Protein AF-U1FQ24-F1 (afdb_monomer_lite)

Organism: NCBI:txid1125725

pLDDT: mean 70.09, std 21.54, range [26.8, 98.0]

Secondary structure (DSSP, 8-state):
-HHHHHHHHHHHHHHTTS--HHHHHHHHHS-SSSEEEEEHHHHHHHTTT-GGGHHHHSTTGGGSHHHHHHHHT-----TTTGGGGT-S-S-EEEETTEEEEEEEETTEEEEEEEEEEEEETTEEEEEEEEEEESS--SS--TT--SPPTT--EEEEEEEETTEEEEEESSTTSEEEEEEEEEHHHHHHHHHHHHHS---GGG------TTS--TTGGG------------------S--TT-EEEESS-EEEESSSSTTSPEEEEEPTT-EEEEEEEEEEEEETTEEEEEEEEEEPTT-BBTTSPBPPTT-EEEEEGGGEE--

Radius of gyration: 25.09 Å; chains: 1; bounding box: 56×57×82 Å

Structure (mmCIF, N/CA/C/O backbone):
data_AF-U1FQ24-F1
#
_entry.id   AF-U1FQ24-F1
#
loop_
_atom_site.group_PDB
_atom_site.id
_atom_site.type_symbol
_atom_site.label_atom_id
_atom_site.label_alt_id
_atom_site.label_comp_id
_atom_site.label_asym_id
_atom_site.label_entity_id
_atom_site.label_seq_id
_atom_site.pdbx_PDB_ins_code
_atom_site.Cartn_x
_atom_site.Cartn_y
_atom_site.Cartn_z
_atom_site.occupancy
_atom_site.B_iso_or_equiv
_atom_site.auth_seq_id
_atom_site.auth_comp_id
_atom_site.auth_asym_id
_atom_site.auth_atom_id
_atom_site.pdbx_PDB_model_num
ATOM 1 N N . MET A 1 1 ? -1.009 -12.597 -58.277 1.00 43.81 1 MET A N 1
ATOM 2 C CA . MET A 1 1 ? -0.306 -12.642 -56.969 1.00 43.81 1 MET A CA 1
ATOM 3 C C . MET A 1 1 ? -0.143 -11.300 -56.233 1.00 43.81 1 MET A C 1
ATOM 5 O O . MET A 1 1 ? 0.197 -11.342 -55.063 1.00 43.81 1 MET A O 1
ATOM 9 N N . LYS A 1 2 ? -0.427 -10.120 -56.817 1.00 41.44 2 LYS A N 1
ATOM 10 C CA . LYS A 1 2 ? -0.175 -8.817 -56.150 1.00 41.44 2 LYS A CA 1
ATOM 11 C C . LYS A 1 2 ? -1.291 -8.286 -55.223 1.00 41.44 2 LYS A C 1
ATOM 13 O O . LYS A 1 2 ? -1.015 -7.436 -54.390 1.00 41.44 2 LYS A O 1
ATOM 18 N N . LYS A 1 3 ? -2.529 -8.802 -55.301 1.00 39.22 3 LYS A N 1
ATOM 19 C CA . LYS A 1 3 ? -3.653 -8.330 -54.455 1.00 39.22 3 LYS A CA 1
ATOM 20 C C . LYS A 1 3 ? -3.712 -8.959 -53.051 1.00 39.22 3 LYS A C 1
ATOM 22 O O . LYS A 1 3 ? -4.219 -8.322 -52.140 1.00 39.22 3 LYS A O 1
ATOM 27 N N . LYS A 1 4 ? -3.158 -10.164 -52.847 1.00 35.56 4 LYS A N 1
ATOM 28 C CA . LYS A 1 4 ? -3.128 -10.825 -51.521 1.00 35.56 4 LYS A CA 1
ATOM 29 C C . LYS A 1 4 ? -2.030 -10.277 -50.595 1.00 35.56 4 LYS A C 1
ATOM 31 O O . LYS A 1 4 ? -2.232 -10.244 -49.390 1.00 35.56 4 LYS A O 1
ATOM 36 N N . LEU A 1 5 ? -0.918 -9.783 -51.148 1.00 35.91 5 LEU A N 1
ATOM 37 C CA . LEU A 1 5 ? 0.171 -9.189 -50.359 1.00 35.91 5 LEU A CA 1
ATOM 38 C C . LEU A 1 5 ? -0.227 -7.823 -49.765 1.00 35.91 5 LEU A C 1
ATOM 40 O O . LEU A 1 5 ? 0.140 -7.514 -48.638 1.00 35.91 5 LEU A O 1
ATOM 44 N N . LEU A 1 6 ? -1.044 -7.043 -50.486 1.00 33.94 6 LEU A N 1
ATOM 45 C CA . LEU A 1 6 ? -1.522 -5.734 -50.027 1.00 33.94 6 LEU A CA 1
ATOM 46 C C . LEU A 1 6 ? -2.474 -5.849 -48.822 1.00 33.94 6 LEU A C 1
ATOM 48 O O . LEU A 1 6 ? -2.393 -5.040 -47.906 1.00 33.94 6 LEU A O 1
ATOM 52 N N . TYR A 1 7 ? -3.319 -6.886 -48.781 1.00 32.09 7 TYR A N 1
ATOM 53 C CA . TYR A 1 7 ? -4.208 -7.142 -47.641 1.00 32.09 7 TYR A CA 1
ATOM 54 C C . TYR A 1 7 ? -3.455 -7.607 -46.390 1.00 32.09 7 TYR A C 1
ATOM 56 O O . TYR A 1 7 ? -3.825 -7.211 -45.293 1.00 32.09 7 TYR A O 1
ATOM 64 N N . ILE A 1 8 ? -2.376 -8.384 -46.533 1.00 38.97 8 ILE A N 1
ATOM 65 C CA . ILE A 1 8 ? -1.548 -8.802 -45.389 1.00 38.97 8 ILE A CA 1
ATOM 66 C C . ILE A 1 8 ? -0.769 -7.607 -44.826 1.00 38.97 8 ILE A C 1
ATOM 68 O O . ILE A 1 8 ? -0.708 -7.447 -43.615 1.00 38.97 8 ILE A O 1
ATOM 72 N N . VAL A 1 9 ? -0.256 -6.712 -45.677 1.00 38.38 9 VAL A N 1
ATOM 73 C CA . VAL A 1 9 ? 0.435 -5.492 -45.225 1.00 38.38 9 VAL A CA 1
ATOM 74 C C . VAL A 1 9 ? -0.533 -4.508 -44.555 1.00 38.38 9 VAL A C 1
ATOM 76 O O . VAL A 1 9 ? -0.194 -3.960 -43.514 1.00 38.38 9 VAL A O 1
ATOM 79 N N . LEU A 1 10 ? -1.755 -4.330 -45.071 1.00 33.16 10 LEU A N 1
ATOM 80 C CA . LEU A 1 10 ? -2.776 -3.495 -44.420 1.00 33.16 10 LEU A CA 1
ATOM 81 C C . LEU A 1 10 ? -3.271 -4.093 -43.100 1.00 33.16 10 LEU A C 1
ATOM 83 O O . LEU A 1 10 ? -3.416 -3.349 -42.136 1.00 33.16 10 LEU A O 1
ATOM 87 N N . ILE A 1 11 ? -3.446 -5.417 -43.024 1.00 32.78 11 ILE A N 1
ATOM 88 C CA . ILE A 1 11 ? -3.778 -6.101 -41.770 1.00 32.78 11 ILE A CA 1
ATOM 89 C C . ILE A 1 11 ? -2.618 -5.967 -40.778 1.00 32.78 11 ILE A C 1
ATOM 91 O O . ILE A 1 11 ? -2.868 -5.620 -39.634 1.00 32.78 11 ILE A O 1
ATOM 95 N N . CYS A 1 12 ? -1.355 -6.103 -41.194 1.00 31.27 12 CYS A N 1
ATOM 96 C CA . CYS A 1 12 ? -0.196 -5.878 -40.324 1.00 31.27 12 CYS A CA 1
ATOM 97 C C . CYS A 1 12 ? -0.026 -4.410 -39.898 1.00 31.27 12 CYS A C 1
ATOM 99 O O . CYS A 1 12 ? 0.401 -4.167 -38.778 1.00 31.27 12 CYS A O 1
ATOM 101 N N . ILE A 1 13 ? -0.393 -3.424 -40.722 1.00 33.91 13 ILE A N 1
ATOM 102 C CA . ILE A 1 13 ? -0.363 -2.001 -40.336 1.00 33.91 13 ILE A CA 1
ATOM 103 C C . ILE A 1 13 ? -1.526 -1.669 -39.384 1.00 33.91 13 ILE A C 1
ATOM 105 O O . ILE A 1 13 ? -1.314 -0.952 -38.411 1.00 33.91 13 ILE A O 1
ATOM 109 N N . SER A 1 14 ? -2.715 -2.257 -39.576 1.00 31.09 14 SER A N 1
ATOM 110 C CA . SER A 1 14 ? -3.833 -2.137 -38.623 1.00 31.09 14 SER A CA 1
ATOM 111 C C . SER A 1 14 ? -3.657 -2.988 -37.355 1.00 31.09 14 SER A C 1
ATOM 113 O O . SER A 1 14 ? -4.224 -2.680 -36.308 1.00 31.09 14 SER A O 1
ATOM 115 N N . LEU A 1 15 ? -2.839 -4.043 -37.417 1.00 30.12 15 LEU A N 1
ATOM 116 C CA . LEU A 1 15 ? -2.407 -4.814 -36.252 1.00 30.12 15 LEU A CA 1
ATOM 117 C C . LEU A 1 15 ? -1.227 -4.124 -35.540 1.00 30.12 15 LEU A C 1
ATOM 119 O O . LEU A 1 15 ? -1.105 -4.245 -34.336 1.00 30.12 15 LEU A O 1
ATOM 123 N N . ASN A 1 16 ? -0.405 -3.321 -36.224 1.00 34.09 16 ASN A N 1
ATOM 124 C CA . ASN A 1 16 ? 0.599 -2.455 -35.584 1.00 34.09 16 ASN A CA 1
ATOM 125 C C . ASN A 1 16 ? -0.018 -1.202 -34.939 1.00 34.09 16 ASN A C 1
ATOM 127 O O . ASN A 1 16 ? 0.645 -0.520 -34.162 1.00 34.09 16 ASN A O 1
ATOM 131 N N . THR A 1 17 ? -1.299 -0.918 -35.199 1.00 36.91 17 THR A N 1
ATOM 132 C CA . THR A 1 17 ? -2.110 -0.041 -34.341 1.00 36.91 17 THR A CA 1
ATOM 133 C C . THR A 1 17 ? -2.670 -0.758 -33.102 1.00 36.91 17 THR A C 1
ATOM 135 O O . THR A 1 17 ? -3.450 -0.159 -32.355 1.00 36.91 17 THR A O 1
ATOM 138 N N . PHE A 1 18 ? -2.252 -2.005 -32.825 1.00 38.00 18 PHE A N 1
ATOM 139 C CA . PHE A 1 18 ? -2.419 -2.622 -31.508 1.00 38.00 18 PHE A CA 1
ATOM 140 C C . PHE A 1 18 ? -1.554 -1.853 -30.515 1.00 38.00 18 PHE A C 1
ATOM 142 O O . PHE A 1 18 ? -0.332 -1.939 -30.534 1.00 38.00 18 PHE A O 1
ATOM 149 N N . ALA A 1 19 ? -2.242 -1.071 -29.683 1.00 52.41 19 ALA A N 1
ATOM 150 C CA . ALA A 1 19 ? -1.791 -0.540 -28.405 1.00 52.41 19 ALA A CA 1
ATOM 151 C C . ALA A 1 19 ? -0.318 -0.101 -28.379 1.00 52.41 19 ALA A C 1
ATOM 153 O O . ALA A 1 19 ? 0.543 -0.800 -27.847 1.00 52.41 19 ALA A O 1
ATOM 154 N N . SER A 1 20 ? -0.029 1.104 -28.888 1.00 69.00 20 SER A N 1
ATOM 155 C CA . SER A 1 20 ? 1.229 1.763 -28.523 1.00 69.00 20 SER A CA 1
ATOM 156 C C . SER A 1 20 ? 1.386 1.710 -26.992 1.00 69.00 20 SER A C 1
ATOM 158 O O . SER A 1 20 ? 0.377 1.838 -26.290 1.00 69.00 20 SER A O 1
ATOM 160 N N . PRO A 1 21 ? 2.603 1.546 -26.439 1.00 68.19 21 PRO A N 1
ATOM 161 C CA . PRO A 1 21 ? 2.807 1.569 -24.989 1.00 68.19 21 PRO A CA 1
ATOM 162 C C . PRO A 1 21 ? 2.152 2.791 -24.333 1.00 68.19 21 PRO A C 1
ATOM 164 O O . PRO A 1 21 ? 1.587 2.679 -23.253 1.00 68.19 21 PRO A O 1
ATOM 167 N N . LYS A 1 22 ? 2.117 3.923 -25.056 1.00 68.31 22 LYS A N 1
ATOM 168 C CA . LYS A 1 22 ? 1.370 5.133 -24.690 1.00 68.31 22 LYS A CA 1
ATOM 169 C C . LYS A 1 22 ? -0.141 4.887 -24.535 1.00 68.31 22 LYS A C 1
ATOM 171 O O . LYS A 1 22 ? -0.699 5.276 -23.519 1.00 68.31 22 LYS A O 1
ATOM 176 N N . LYS A 1 23 ? -0.803 4.242 -25.505 1.00 69.81 23 LYS A N 1
ATOM 177 C CA . LYS A 1 23 ? -2.240 3.917 -25.439 1.00 69.81 23 LYS A CA 1
ATOM 178 C C . LYS A 1 23 ? -2.549 2.877 -24.355 1.00 69.81 23 LYS A C 1
ATOM 180 O O . LYS A 1 23 ? -3.476 3.076 -23.592 1.00 69.81 23 LYS A O 1
ATOM 185 N N . SER A 1 24 ? -1.748 1.815 -24.248 1.00 73.94 24 SER A N 1
ATOM 186 C CA . SER A 1 24 ? -1.913 0.787 -23.203 1.00 73.94 24 SER A CA 1
ATOM 187 C C . SER A 1 24 ? -1.774 1.371 -21.794 1.00 73.94 24 SER A C 1
ATOM 189 O O . SER A 1 24 ? -2.565 1.064 -20.907 1.00 73.94 24 SER A O 1
ATOM 191 N N . LEU A 1 25 ? -0.788 2.251 -21.597 1.00 73.12 25 LEU A N 1
ATOM 192 C CA . LEU A 1 25 ? -0.606 2.965 -20.341 1.00 73.12 25 LEU A CA 1
ATOM 193 C C . LEU A 1 25 ? -1.797 3.887 -20.041 1.00 73.12 25 LEU A C 1
ATOM 195 O O . LEU A 1 25 ? -2.293 3.895 -18.919 1.00 73.12 25 LEU A O 1
ATOM 199 N N . TYR A 1 26 ? -2.261 4.630 -21.049 1.00 70.38 26 TYR A N 1
ATOM 200 C CA . TYR A 1 26 ? -3.426 5.507 -20.941 1.00 70.38 26 TYR A CA 1
ATOM 201 C C . TYR A 1 26 ? -4.677 4.730 -20.533 1.00 70.38 26 TYR A C 1
ATOM 203 O O . TYR A 1 26 ? -5.321 5.105 -19.565 1.00 70.38 26 TYR A O 1
ATOM 211 N N . ASP A 1 27 ? -4.979 3.625 -21.216 1.00 73.81 27 ASP A N 1
ATOM 212 C CA . ASP A 1 27 ? -6.163 2.808 -20.939 1.00 73.81 27 ASP A CA 1
ATOM 213 C C . ASP A 1 27 ? -6.127 2.230 -19.509 1.00 73.81 27 ASP A C 1
ATOM 215 O O . ASP A 1 27 ? -7.159 2.156 -18.854 1.00 73.81 27 ASP A O 1
ATOM 219 N N . ARG A 1 28 ? -4.939 1.878 -18.990 1.00 75.12 28 ARG A N 1
ATOM 220 C CA . ARG A 1 28 ? -4.766 1.360 -17.617 1.00 75.12 28 ARG A CA 1
ATOM 221 C C . ARG A 1 28 ? -4.899 2.424 -16.530 1.00 75.12 28 ARG A C 1
ATOM 223 O O . ARG A 1 28 ? -5.314 2.110 -15.418 1.00 75.12 28 ARG A O 1
ATOM 230 N N . ILE A 1 29 ? -4.492 3.656 -16.821 1.00 70.44 29 ILE A N 1
ATOM 231 C CA . ILE A 1 29 ? -4.549 4.765 -15.864 1.00 70.44 29 ILE A CA 1
ATOM 232 C C . ILE A 1 29 ? -5.917 5.443 -15.887 1.00 70.44 29 ILE A C 1
ATOM 234 O O . ILE A 1 29 ? -6.478 5.697 -14.828 1.00 70.44 29 ILE A O 1
ATOM 238 N N . LEU A 1 30 ? -6.425 5.751 -17.082 1.00 61.88 30 LEU A N 1
ATOM 239 C CA . LEU A 1 30 ? -7.649 6.517 -17.331 1.00 61.88 30 LEU A CA 1
ATOM 240 C C . LEU A 1 30 ? -8.802 5.636 -17.790 1.00 61.88 30 LEU A C 1
ATOM 242 O O . LEU A 1 30 ? -9.587 6.015 -18.665 1.00 61.88 30 LEU A O 1
ATOM 246 N N . GLU A 1 31 ? -8.890 4.437 -17.232 1.00 59.91 31 GLU A N 1
ATOM 247 C CA . GLU A 1 31 ? -10.018 3.562 -17.503 1.00 59.91 31 GLU A CA 1
ATOM 248 C C . GLU A 1 31 ? -11.328 4.348 -17.291 1.00 59.91 31 GLU A C 1
ATOM 250 O O . GLU A 1 31 ? -11.489 5.062 -16.300 1.00 59.91 31 GLU A O 1
ATOM 255 N N . LYS A 1 32 ? -12.217 4.319 -18.295 1.00 50.62 32 LYS A N 1
ATOM 256 C CA . LYS A 1 32 ? -13.393 5.196 -18.363 1.00 50.62 32 LYS A CA 1
ATOM 257 C C . LYS A 1 32 ? -14.277 5.044 -17.115 1.00 50.62 32 LYS A C 1
ATOM 259 O O . LYS A 1 32 ? -14.971 4.041 -16.993 1.00 50.62 32 LYS A O 1
ATOM 264 N N . ASN A 1 33 ? -14.333 6.134 -16.350 1.00 52.31 33 ASN A N 1
ATOM 265 C CA . ASN A 1 33 ? -15.280 6.505 -15.295 1.00 52.31 33 ASN A CA 1
ATOM 266 C C . ASN A 1 33 ? -15.195 5.722 -13.966 1.00 52.31 33 ASN A C 1
ATOM 268 O O . ASN A 1 33 ? -15.144 4.498 -13.934 1.00 52.31 33 ASN A O 1
ATOM 272 N N . ASP A 1 34 ? -15.236 6.497 -12.876 1.00 66.00 34 ASP A N 1
ATOM 273 C CA . ASP A 1 34 ? -15.441 6.110 -11.469 1.00 66.00 34 ASP A CA 1
ATOM 274 C C . ASP A 1 34 ? -14.305 5.385 -10.737 1.00 66.00 34 ASP A C 1
ATOM 276 O O . ASP A 1 34 ? -14.547 4.760 -9.702 1.00 66.00 34 ASP A O 1
ATOM 280 N N . SER A 1 35 ? -13.062 5.479 -11.224 1.00 73.31 35 SER A N 1
ATOM 281 C CA . SER A 1 35 ? -11.906 4.986 -10.468 1.00 73.31 35 SER A CA 1
ATOM 282 C C . SER A 1 35 ? -10.759 5.985 -10.378 1.00 73.31 35 SER A C 1
ATOM 284 O O . SER A 1 35 ? -10.481 6.737 -11.312 1.00 73.31 35 SER A O 1
ATOM 286 N N . PHE A 1 36 ? -10.085 5.973 -9.231 1.00 75.69 36 PHE A N 1
ATOM 287 C CA . PHE A 1 36 ? -8.988 6.866 -8.886 1.00 75.69 36 PHE A CA 1
ATOM 288 C C . PHE A 1 36 ? -7.778 6.073 -8.425 1.00 75.69 36 PHE A C 1
ATOM 290 O O . PHE A 1 36 ? -7.912 5.005 -7.834 1.00 75.69 36 PHE A O 1
ATOM 297 N N . TRP A 1 37 ? -6.594 6.634 -8.632 1.00 77.19 37 TRP A N 1
ATOM 298 C CA . TRP A 1 37 ? -5.357 6.102 -8.078 1.00 77.19 37 TRP A CA 1
ATOM 299 C C . TRP A 1 37 ? -4.930 6.946 -6.885 1.00 77.19 37 TRP A C 1
ATOM 301 O O . TRP A 1 37 ? -4.466 8.072 -7.072 1.00 77.19 37 TRP A O 1
ATOM 311 N N . ILE A 1 38 ? -5.075 6.402 -5.678 1.00 76.00 38 ILE A N 1
ATOM 312 C CA . ILE A 1 38 ? -4.686 7.067 -4.428 1.00 76.00 38 ILE A CA 1
ATOM 313 C C . ILE A 1 38 ? -3.475 6.368 -3.798 1.00 76.00 38 ILE A C 1
ATOM 315 O O . ILE A 1 38 ? -3.236 5.195 -4.081 1.00 76.00 38 ILE A O 1
ATOM 319 N N . PRO A 1 39 ? -2.693 7.029 -2.931 1.00 78.88 39 PRO A N 1
ATOM 320 C CA . PRO A 1 39 ? -1.560 6.401 -2.267 1.00 78.88 39 PRO A CA 1
ATOM 321 C C . PRO A 1 39 ? -2.050 5.254 -1.383 1.00 78.88 39 PRO A C 1
ATOM 323 O O . PRO A 1 39 ? -3.027 5.406 -0.648 1.00 78.88 39 PRO A O 1
ATOM 326 N N . GLU A 1 40 ? -1.345 4.124 -1.377 1.00 84.69 40 GLU A N 1
ATOM 327 C CA . GLU A 1 40 ? -1.715 2.935 -0.590 1.00 84.69 40 GLU A CA 1
ATOM 328 C C . GLU A 1 40 ? -1.883 3.269 0.910 1.00 84.69 40 GLU A C 1
ATOM 330 O O . GLU A 1 40 ? -2.731 2.723 1.618 1.00 84.69 40 GLU A O 1
ATOM 335 N N . LYS A 1 41 ? -1.113 4.241 1.413 1.00 79.75 41 LYS A N 1
ATOM 336 C CA . LYS A 1 41 ? -1.239 4.758 2.784 1.00 79.75 41 LYS A CA 1
ATOM 337 C C . LYS A 1 41 ? -2.619 5.329 3.121 1.00 79.75 41 LYS A C 1
ATOM 339 O O . LYS A 1 41 ? -3.028 5.193 4.269 1.00 79.75 41 LYS A O 1
ATOM 344 N N . CYS A 1 42 ? -3.361 5.886 2.164 1.00 81.50 42 CYS A N 1
ATOM 345 C CA . CYS A 1 42 ? -4.735 6.340 2.395 1.00 81.50 42 CYS A CA 1
ATOM 346 C C . CYS A 1 42 ? -5.656 5.165 2.750 1.00 81.50 42 CYS A C 1
ATOM 348 O O . CYS A 1 42 ? -6.445 5.266 3.686 1.00 81.50 42 CYS A O 1
ATOM 350 N N . LEU A 1 43 ? -5.486 4.014 2.095 1.00 87.69 43 LEU A N 1
ATOM 351 C CA . LEU A 1 43 ? -6.216 2.791 2.437 1.00 87.69 43 LEU A CA 1
ATOM 352 C C . LEU A 1 43 ? -5.765 2.202 3.775 1.00 87.69 43 LEU A C 1
ATOM 354 O O . LEU A 1 43 ? -6.590 1.722 4.548 1.00 87.69 43 LEU A O 1
ATOM 358 N N . LYS A 1 44 ? -4.468 2.290 4.099 1.00 87.00 44 LYS A N 1
ATOM 359 C CA . LYS A 1 44 ? -3.954 1.909 5.427 1.00 87.00 44 LYS A CA 1
ATOM 360 C C . LYS A 1 44 ? -4.573 2.756 6.539 1.00 87.00 44 LYS A C 1
ATOM 362 O O . LYS A 1 44 ? -4.910 2.197 7.576 1.00 87.00 44 LYS A O 1
ATOM 367 N N . ILE A 1 45 ? -4.740 4.061 6.317 1.00 84.19 45 ILE A N 1
ATOM 368 C CA . ILE A 1 45 ? -5.429 4.987 7.231 1.00 84.19 45 ILE A CA 1
ATOM 369 C C . ILE A 1 45 ? -6.909 4.633 7.337 1.00 84.19 45 ILE A C 1
ATOM 371 O O . ILE A 1 45 ? -7.396 4.452 8.452 1.00 84.19 45 ILE A O 1
ATOM 375 N N . LEU A 1 46 ? -7.598 4.468 6.202 1.00 87.44 46 LEU A N 1
ATOM 376 C CA . LEU A 1 46 ? -9.012 4.089 6.156 1.00 87.44 46 LEU A CA 1
ATOM 377 C C . LEU A 1 46 ? -9.277 2.826 6.975 1.00 87.44 46 LEU A C 1
ATOM 379 O O . LEU A 1 46 ? -10.155 2.807 7.830 1.00 87.44 46 LEU A O 1
ATOM 383 N N . HIS A 1 47 ? -8.436 1.809 6.797 1.00 91.38 47 HIS A N 1
ATOM 384 C CA . HIS A 1 47 ? -8.528 0.543 7.518 1.00 91.38 47 HIS A CA 1
ATOM 385 C C . HIS A 1 47 ? -8.326 0.670 9.041 1.00 91.38 47 HIS A C 1
ATOM 387 O O . HIS A 1 47 ? -8.648 -0.255 9.781 1.00 91.38 47 HIS A O 1
ATOM 393 N N . THR A 1 48 ? -7.770 1.777 9.545 1.00 89.38 48 THR A N 1
ATOM 394 C CA . THR A 1 48 ? -7.677 2.000 10.999 1.00 89.38 48 THR A CA 1
ATOM 395 C C . THR A 1 48 ? -8.959 2.543 11.620 1.00 89.38 48 THR A C 1
ATOM 397 O O . THR A 1 48 ? -9.047 2.561 12.847 1.00 89.38 48 THR A O 1
ATOM 400 N N . GLU A 1 49 ? -9.897 3.041 10.804 1.00 89.06 49 GLU A N 1
ATOM 401 C CA . GLU A 1 49 ? -11.109 3.745 11.250 1.00 89.06 49 GLU A CA 1
ATOM 402 C C . GLU A 1 49 ? -10.805 4.904 12.222 1.00 89.06 49 GLU A C 1
ATOM 404 O O . GLU A 1 49 ? -11.626 5.283 13.056 1.00 89.06 49 GLU A O 1
ATOM 409 N N . ASN A 1 50 ? -9.592 5.466 12.145 1.00 85.81 50 ASN A N 1
ATOM 410 C CA . ASN A 1 50 ? -9.130 6.525 13.028 1.00 85.81 50 ASN A CA 1
ATOM 411 C C . ASN A 1 50 ? -8.334 7.574 12.249 1.00 85.81 50 ASN A C 1
ATOM 413 O O . ASN A 1 50 ? -7.222 7.301 11.783 1.00 85.81 50 ASN A O 1
ATOM 417 N N . LYS A 1 51 ? -8.865 8.798 12.171 1.00 80.69 51 LYS A N 1
ATOM 418 C CA . LYS A 1 51 ? -8.221 9.918 11.479 1.00 80.69 51 LYS A CA 1
ATOM 419 C C . LYS A 1 51 ? -6.831 10.225 12.031 1.00 80.69 51 LYS A C 1
ATOM 421 O O . LYS A 1 51 ? -5.946 10.556 11.258 1.00 80.69 51 LYS A O 1
ATOM 426 N N . GLU A 1 52 ? -6.590 10.039 13.333 1.00 82.38 52 GLU A N 1
ATOM 427 C CA . GLU A 1 52 ? -5.291 10.343 13.956 1.00 82.38 52 GLU A CA 1
ATOM 428 C C . GLU A 1 52 ? -4.165 9.448 13.424 1.00 82.38 52 GLU A C 1
ATOM 430 O O . GLU A 1 52 ? -2.987 9.805 13.505 1.00 82.38 52 GLU A O 1
ATOM 435 N N . SER A 1 53 ? -4.504 8.299 12.825 1.00 81.50 53 SER A N 1
ATOM 436 C CA . SER A 1 53 ? -3.522 7.441 12.161 1.00 81.50 53 SER A CA 1
ATOM 437 C C . SER A 1 53 ? -2.810 8.148 11.008 1.00 81.50 53 SER A C 1
ATOM 439 O O . SER A 1 53 ? -1.680 7.780 10.690 1.00 81.50 53 SER A O 1
ATOM 441 N N . ILE A 1 54 ? -3.402 9.201 10.433 1.00 74.69 54 ILE A N 1
ATOM 442 C CA . ILE A 1 54 ? -2.806 9.993 9.356 1.00 74.69 54 ILE A CA 1
ATOM 443 C C . ILE A 1 54 ? -1.413 10.518 9.728 1.00 74.69 54 ILE A C 1
ATOM 445 O O . ILE A 1 54 ? -0.496 10.461 8.911 1.00 74.69 54 ILE A O 1
ATOM 449 N N . LYS A 1 55 ? -1.204 10.886 10.999 1.00 76.44 55 LYS A N 1
ATOM 450 C CA . LYS A 1 55 ? 0.068 11.400 11.536 1.00 76.44 55 LYS A CA 1
ATOM 451 C C . LYS A 1 55 ? 1.196 10.368 11.499 1.00 76.44 55 LYS A C 1
ATOM 453 O O . LYS A 1 55 ? 2.370 10.724 11.497 1.00 76.44 55 LYS A O 1
ATOM 458 N N . LYS A 1 56 ? 0.853 9.075 11.459 1.00 78.44 56 LYS A N 1
ATOM 459 C CA . LYS A 1 56 ? 1.819 7.976 11.317 1.00 78.44 56 LYS A CA 1
ATOM 460 C C . LYS A 1 56 ? 2.346 7.857 9.887 1.00 78.44 56 LYS A C 1
ATOM 462 O O . LYS A 1 56 ? 3.477 7.420 9.696 1.00 78.44 56 LYS A O 1
ATOM 467 N N . TYR A 1 57 ? 1.513 8.178 8.900 1.00 68.75 57 TYR A N 1
ATOM 468 C CA . TYR A 1 57 ? 1.813 7.962 7.482 1.00 68.75 57 TYR A CA 1
ATOM 469 C C . TYR A 1 57 ? 2.265 9.233 6.766 1.00 68.75 57 TYR A C 1
ATOM 471 O O . TYR A 1 57 ? 2.986 9.143 5.776 1.00 68.75 57 TYR A O 1
ATOM 479 N N . PHE A 1 58 ? 1.876 10.393 7.289 1.00 65.75 58 PHE A N 1
ATOM 480 C CA . PHE A 1 58 ? 2.227 11.705 6.775 1.00 65.75 58 PHE A CA 1
ATOM 481 C C . PHE A 1 58 ? 2.910 12.495 7.891 1.00 65.75 58 PHE A C 1
ATOM 483 O O . PHE A 1 58 ? 2.260 13.042 8.786 1.00 65.75 58 PHE A O 1
ATOM 490 N N . ALA A 1 59 ? 4.244 12.510 7.871 1.00 59.19 59 ALA A N 1
ATOM 491 C CA . ALA A 1 59 ? 5.013 13.332 8.797 1.00 59.19 59 ALA A CA 1
ATOM 492 C C . ALA A 1 59 ? 4.679 14.815 8.567 1.00 59.19 59 ALA A C 1
ATOM 494 O O . ALA A 1 59 ? 4.365 15.213 7.452 1.00 59.19 59 ALA A O 1
ATOM 495 N N . ASN A 1 60 ? 4.741 15.643 9.611 1.00 56.22 60 ASN A N 1
ATOM 496 C CA . ASN A 1 60 ? 4.481 17.087 9.519 1.00 56.22 60 ASN A CA 1
ATOM 497 C C . ASN A 1 60 ? 3.128 17.463 8.886 1.00 56.22 60 ASN A C 1
ATOM 499 O O . ASN A 1 60 ? 2.988 18.581 8.399 1.00 56.22 60 ASN A O 1
ATOM 503 N N . ILE A 1 61 ? 2.132 16.569 8.899 1.00 60.97 61 ILE A N 1
ATOM 504 C CA . ILE A 1 61 ? 0.814 16.873 8.332 1.00 60.97 61 ILE A CA 1
ATOM 505 C C . ILE A 1 61 ? 0.164 18.090 9.003 1.00 60.97 61 ILE A C 1
ATOM 507 O O . ILE A 1 61 ? -0.482 18.887 8.339 1.00 60.97 61 ILE A O 1
ATOM 511 N N . GLU A 1 62 ? 0.428 18.287 10.295 1.00 58.34 62 GLU A N 1
ATOM 512 C CA . GLU A 1 62 ? -0.017 19.451 11.069 1.00 58.34 62 GLU A CA 1
ATOM 513 C C . GLU A 1 62 ? 0.641 20.764 10.604 1.00 58.34 62 GLU A C 1
ATOM 515 O O . GLU A 1 62 ? 0.113 21.835 10.850 1.00 58.34 62 GLU A O 1
ATOM 520 N N . ALA A 1 63 ? 1.780 20.717 9.906 1.00 53.00 63 ALA A N 1
ATOM 521 C CA . ALA A 1 63 ? 2.406 21.908 9.327 1.00 53.00 63 ALA A CA 1
ATOM 522 C C . ALA A 1 63 ? 1.828 22.269 7.947 1.00 53.00 63 ALA A C 1
ATOM 524 O O . ALA A 1 63 ? 2.190 23.299 7.374 1.00 53.00 63 ALA A O 1
ATOM 525 N N . LEU A 1 64 ? 0.960 21.419 7.390 1.00 51.91 64 LEU A N 1
ATOM 526 C CA . LEU A 1 64 ? 0.304 21.671 6.117 1.00 51.91 64 LEU A CA 1
ATOM 527 C C . LEU A 1 64 ? -0.936 22.528 6.375 1.00 51.91 64 LEU A C 1
ATOM 529 O O . LEU A 1 64 ? -1.881 22.079 7.019 1.00 51.91 64 LEU A O 1
ATOM 533 N N . THR A 1 65 ? -0.960 23.746 5.831 1.00 49.12 65 THR A N 1
ATOM 534 C CA . THR A 1 65 ? -2.089 24.694 5.929 1.00 49.12 65 THR A CA 1
ATOM 535 C C . THR A 1 65 ? -3.428 24.041 5.572 1.00 49.12 65 THR A C 1
ATOM 537 O O . THR A 1 65 ? -4.428 24.265 6.245 1.00 49.12 65 THR A O 1
ATOM 540 N N . PHE A 1 66 ? -3.417 23.128 4.598 1.00 50.09 66 PHE A N 1
ATOM 541 C CA . PHE A 1 66 ? -4.581 22.349 4.177 1.00 50.09 66 PHE A CA 1
ATOM 542 C C . PHE A 1 66 ? -5.146 21.407 5.261 1.00 50.09 66 PHE A C 1
ATOM 544 O O . PHE A 1 66 ? -6.347 21.169 5.289 1.00 50.09 66 PHE A O 1
ATOM 551 N N . TYR A 1 67 ? -4.323 20.870 6.172 1.00 46.53 67 TYR A N 1
ATOM 552 C CA . TYR A 1 67 ? -4.809 20.020 7.270 1.00 46.53 67 TYR A CA 1
ATOM 553 C C . TYR A 1 67 ? -5.637 20.829 8.279 1.00 46.53 67 TYR A C 1
ATOM 555 O O . TYR A 1 67 ? -6.681 20.367 8.733 1.00 46.53 67 TYR A O 1
ATOM 563 N N . HIS A 1 68 ? -5.222 22.066 8.560 1.00 49.38 68 HIS A N 1
ATOM 564 C CA . HIS A 1 68 ? -6.002 22.996 9.378 1.00 49.38 68 HIS A CA 1
ATOM 565 C C . HIS A 1 68 ? -7.277 23.468 8.659 1.00 49.38 68 HIS A C 1
ATOM 567 O O . HIS A 1 68 ? -8.342 23.506 9.267 1.00 49.38 68 HIS A O 1
ATOM 573 N N . GLU A 1 69 ? -7.213 23.722 7.350 1.00 50.31 69 GLU A N 1
ATOM 574 C CA . GLU A 1 69 ? -8.390 24.066 6.533 1.00 50.31 69 GLU A CA 1
ATOM 575 C C . GLU A 1 69 ? -9.410 22.908 6.429 1.00 50.31 69 GLU A C 1
ATOM 577 O O . GLU A 1 69 ? -10.621 23.147 6.411 1.00 50.31 69 GLU A O 1
ATOM 582 N N . LEU A 1 70 ? -8.943 21.649 6.409 1.00 50.56 70 LEU A N 1
ATOM 583 C CA . LEU A 1 70 ? -9.783 20.445 6.494 1.00 50.56 70 LEU A CA 1
ATOM 584 C C . LEU A 1 70 ? -10.507 20.335 7.845 1.00 50.56 70 LEU A C 1
ATOM 586 O O . LEU A 1 70 ? -11.669 19.927 7.883 1.00 50.56 70 LEU A O 1
ATOM 590 N N . GLU A 1 71 ? -9.837 20.682 8.949 1.00 49.22 71 GLU A N 1
ATOM 591 C CA . GLU A 1 71 ? -10.423 20.647 10.296 1.00 49.22 71 GLU A CA 1
ATOM 592 C C . GLU A 1 71 ? -11.433 21.780 10.533 1.00 49.22 71 GLU A C 1
ATOM 594 O O . GLU A 1 71 ? -12.445 21.573 11.205 1.00 49.22 71 GLU A O 1
ATOM 599 N N . GLU A 1 72 ? -11.201 22.962 9.958 1.00 48.53 72 GLU A N 1
ATOM 600 C CA . GLU A 1 72 ? -12.029 24.150 10.192 1.00 48.53 72 GLU A CA 1
ATOM 601 C C . GLU A 1 72 ? -13.306 24.211 9.332 1.00 48.53 72 GLU A C 1
ATOM 603 O O . GLU A 1 72 ? -14.155 25.073 9.566 1.00 48.53 72 GLU A O 1
ATOM 608 N N . LYS A 1 73 ? -13.494 23.298 8.361 1.00 50.09 73 LYS A N 1
ATOM 609 C CA . LYS A 1 73 ? -14.619 23.308 7.390 1.00 50.09 73 LYS A CA 1
ATOM 610 C C . LYS A 1 73 ? -14.796 24.654 6.666 1.00 50.09 73 LYS A C 1
ATOM 612 O O . LYS A 1 73 ? -15.881 24.963 6.174 1.00 50.09 73 LYS A O 1
ATOM 617 N N . THR A 1 74 ? -13.755 25.480 6.628 1.00 38.34 74 THR A N 1
ATOM 618 C CA . THR A 1 74 ? -13.817 26.869 6.154 1.00 38.34 74 THR A CA 1
ATOM 619 C C . THR A 1 74 ? -13.786 26.974 4.636 1.00 38.34 74 THR A C 1
ATOM 621 O O . THR A 1 74 ? -14.132 28.021 4.091 1.00 38.34 74 THR A O 1
ATOM 624 N N . ILE A 1 75 ? -13.448 25.887 3.943 1.00 40.81 75 ILE A N 1
ATOM 625 C CA . ILE A 1 75 ? -13.433 25.832 2.488 1.00 40.81 75 ILE A CA 1
ATOM 626 C C . ILE A 1 75 ? -14.516 24.861 2.019 1.00 40.81 75 ILE A C 1
ATOM 628 O O . ILE A 1 75 ? -14.476 23.664 2.312 1.00 40.81 75 ILE A O 1
ATOM 632 N N . GLN A 1 76 ? -15.488 25.387 1.267 1.00 38.25 76 GLN A N 1
ATOM 633 C CA . GLN A 1 76 ? -16.347 24.571 0.412 1.00 38.25 76 GLN A CA 1
ATOM 634 C C . GLN A 1 76 ? -15.514 24.114 -0.780 1.00 38.25 76 GLN A C 1
ATOM 636 O O . GLN A 1 76 ? -15.576 24.695 -1.860 1.00 38.25 76 GLN A O 1
ATOM 641 N N . TRP A 1 77 ? -14.655 23.128 -0.547 1.00 39.19 77 TRP A N 1
ATOM 642 C CA . TRP A 1 77 ? -14.020 22.417 -1.639 1.00 39.19 77 TRP A CA 1
ATOM 643 C C . TRP A 1 77 ? -15.136 21.697 -2.387 1.00 39.19 77 TRP A C 1
ATOM 645 O O . TRP A 1 77 ? -15.908 20.957 -1.773 1.00 39.19 77 TRP A O 1
ATOM 655 N N . ASP A 1 78 ? -15.230 21.916 -3.696 1.00 38.12 78 ASP A N 1
ATOM 656 C CA . ASP A 1 78 ? -15.943 20.961 -4.535 1.00 38.12 78 ASP A CA 1
ATOM 657 C C . ASP A 1 78 ? -15.291 19.586 -4.299 1.00 38.12 78 ASP A C 1
ATOM 659 O O . ASP A 1 78 ? -14.087 19.516 -4.006 1.00 38.12 78 ASP A O 1
ATOM 663 N N . GLU A 1 79 ? -16.045 18.491 -4.409 1.00 40.16 79 GLU A N 1
ATOM 664 C CA . GLU A 1 79 ? -15.592 17.103 -4.168 1.00 40.16 79 GLU A CA 1
ATOM 665 C C . GLU A 1 79 ? -14.432 16.665 -5.093 1.00 40.16 79 GLU A C 1
ATOM 667 O O . GLU A 1 79 ? -14.120 15.491 -5.210 1.00 40.16 79 GLU A O 1
ATOM 672 N N . GLN A 1 80 ? -13.772 17.593 -5.778 1.00 39.81 80 GLN A N 1
ATOM 673 C CA . GLN A 1 80 ? -12.699 17.394 -6.734 1.00 39.81 80 GLN A CA 1
ATOM 674 C C . GLN A 1 80 ? -11.348 17.956 -6.247 1.00 39.81 80 GLN A C 1
ATOM 676 O O . GLN A 1 80 ? -10.292 17.498 -6.695 1.00 39.81 80 GLN A O 1
ATOM 681 N N . ASP A 1 81 ? -11.335 18.892 -5.291 1.00 38.25 81 ASP A N 1
ATOM 682 C CA . ASP A 1 81 ? -10.114 19.635 -4.949 1.00 38.25 81 ASP A CA 1
ATOM 683 C C . ASP A 1 81 ? -9.265 19.002 -3.838 1.00 38.25 81 ASP A C 1
ATOM 685 O O . ASP A 1 81 ? -8.038 18.962 -3.976 1.00 38.25 81 ASP A O 1
ATOM 689 N N . CYS A 1 82 ? -9.876 18.392 -2.814 1.00 38.66 82 CYS A N 1
ATOM 690 C CA . CYS A 1 82 ? -9.151 17.590 -1.811 1.00 38.66 82 CYS A CA 1
ATOM 691 C C . CYS A 1 82 ? -8.349 16.439 -2.457 1.00 38.66 82 CYS A C 1
ATOM 693 O O . CYS A 1 82 ? -7.310 16.017 -1.946 1.00 38.66 82 CYS A O 1
ATOM 695 N N . PHE A 1 83 ? -8.816 15.960 -3.612 1.00 45.41 83 PHE A N 1
ATOM 696 C CA . PHE A 1 83 ? -8.285 14.807 -4.346 1.00 45.41 83 PHE A CA 1
ATOM 697 C C . PHE A 1 83 ? -7.098 15.142 -5.229 1.00 45.41 83 PHE A C 1
ATOM 699 O O . PHE A 1 83 ? -6.251 14.281 -5.475 1.00 45.41 83 PHE A O 1
ATOM 706 N N . SER A 1 84 ? -6.986 16.401 -5.650 1.00 42.66 84 SER A N 1
ATOM 707 C CA . SER A 1 84 ? -5.853 16.867 -6.446 1.00 42.66 84 SER A CA 1
ATOM 708 C C . SER A 1 84 ? -4.506 16.712 -5.730 1.00 42.66 84 SER A C 1
ATOM 710 O O . SER A 1 84 ? -3.468 16.634 -6.379 1.00 42.66 84 SER A O 1
ATOM 712 N N . THR A 1 85 ? -4.532 16.596 -4.403 1.00 44.03 85 THR A N 1
ATOM 713 C CA . THR A 1 85 ? -3.357 16.509 -3.533 1.00 44.03 85 THR A CA 1
ATOM 714 C C . THR A 1 85 ? -2.745 15.106 -3.447 1.00 44.03 85 THR A C 1
ATOM 716 O O . THR A 1 85 ? -1.556 14.986 -3.145 1.00 44.03 85 THR A O 1
ATOM 719 N N . PHE A 1 86 ? -3.525 14.047 -3.700 1.00 45.81 86 PHE A N 1
ATOM 720 C CA . PHE A 1 86 ? -3.092 12.654 -3.497 1.00 45.81 86 PHE A CA 1
ATOM 721 C C . PHE A 1 86 ? -3.230 11.761 -4.737 1.00 45.81 86 PHE A C 1
ATOM 723 O O . PHE A 1 86 ? -2.684 10.660 -4.750 1.00 45.81 86 PHE A O 1
ATOM 730 N N . CYS A 1 87 ? -3.948 12.193 -5.775 1.00 48.72 87 CYS A N 1
ATOM 731 C CA . CYS A 1 87 ? -4.107 11.383 -6.979 1.00 48.72 87 CYS A CA 1
ATOM 732 C C . CYS A 1 87 ? -2.829 11.363 -7.830 1.00 48.72 87 CYS A C 1
ATOM 734 O O . CYS A 1 87 ? -2.224 12.408 -8.080 1.00 48.72 87 CYS A O 1
ATOM 736 N N . ILE A 1 88 ? -2.460 10.184 -8.350 1.00 49.88 88 ILE A N 1
ATOM 737 C CA . ILE A 1 88 ? -1.306 10.068 -9.261 1.00 49.88 88 ILE A CA 1
ATOM 738 C C . ILE A 1 88 ? -1.549 10.857 -10.542 1.00 49.88 88 ILE A C 1
ATOM 740 O O . ILE A 1 88 ? -0.614 11.426 -11.082 1.00 49.88 88 ILE A O 1
ATOM 744 N N . ILE A 1 89 ? -2.767 10.851 -11.092 1.00 52.16 89 ILE A N 1
ATOM 745 C CA . ILE A 1 89 ? -3.007 11.385 -12.437 1.00 52.16 89 ILE A CA 1
ATOM 746 C C . ILE A 1 89 ? -4.322 12.144 -12.447 1.00 52.16 89 ILE A C 1
ATOM 748 O O . ILE A 1 89 ? -5.388 11.555 -12.603 1.00 52.16 89 ILE A O 1
ATOM 752 N N . LYS A 1 90 ? -4.226 13.461 -12.234 1.00 48.22 90 LYS A N 1
ATOM 753 C CA . LYS A 1 90 ? -5.387 14.361 -12.248 1.00 48.22 90 LYS A CA 1
ATOM 754 C C . LYS A 1 90 ? -5.839 14.663 -13.674 1.00 48.22 90 LYS A C 1
ATOM 756 O O . LYS A 1 90 ? -7.014 14.548 -13.985 1.00 48.22 90 LYS A O 1
ATOM 761 N N . ASP A 1 91 ? -4.883 14.999 -14.535 1.00 47.22 91 ASP A N 1
ATOM 762 C CA . ASP A 1 91 ? -5.136 15.428 -15.903 1.00 47.22 91 ASP A CA 1
ATOM 763 C C . ASP A 1 91 ? -4.079 14.848 -16.841 1.00 47.22 91 ASP A C 1
ATOM 765 O O . ASP A 1 91 ? -2.878 14.887 -16.559 1.00 47.22 91 ASP A O 1
ATOM 769 N N . LEU A 1 92 ? -4.545 14.327 -17.975 1.00 48.97 92 LEU A N 1
ATOM 770 C CA . LEU A 1 92 ? -3.726 13.956 -19.123 1.00 48.97 92 LEU A CA 1
ATOM 771 C C . LEU A 1 92 ? -4.181 14.805 -20.300 1.00 48.97 92 LEU A C 1
ATOM 773 O O . LEU A 1 92 ? -5.180 14.497 -20.951 1.00 48.97 92 LEU A O 1
ATOM 777 N N . TYR A 1 93 ? -3.445 15.875 -20.580 1.00 48.00 93 TYR A N 1
ATOM 778 C CA . TYR A 1 93 ? -3.666 16.674 -21.778 1.00 48.00 93 TYR A CA 1
ATOM 779 C C . TYR A 1 93 ? -2.456 16.586 -22.703 1.00 48.00 93 TYR A C 1
ATOM 781 O O . TYR A 1 93 ? -1.307 16.413 -22.286 1.00 48.00 93 TYR A O 1
ATOM 789 N N . ARG A 1 94 ? -2.746 16.641 -24.001 1.00 44.75 94 ARG A N 1
ATOM 790 C CA . ARG A 1 94 ? -1.740 16.639 -25.056 1.00 44.75 94 ARG A CA 1
ATOM 791 C C . ARG A 1 94 ? -1.353 18.087 -25.333 1.00 44.75 94 ARG A C 1
ATOM 793 O O . ARG A 1 94 ? -2.193 18.842 -25.815 1.00 44.75 94 ARG A O 1
ATOM 800 N N . ASP A 1 95 ? -0.099 18.441 -25.078 1.00 43.00 95 ASP A N 1
ATOM 801 C CA . ASP A 1 95 ? 0.506 19.638 -25.664 1.00 43.00 95 ASP A CA 1
ATOM 802 C C . ASP A 1 95 ? 1.369 19.194 -26.849 1.00 43.00 95 ASP A C 1
ATOM 804 O O . ASP A 1 95 ? 2.398 18.536 -26.675 1.00 43.00 95 ASP A O 1
ATOM 808 N N . GLN A 1 96 ? 0.890 19.476 -28.062 1.00 49.34 96 GLN A N 1
ATOM 809 C CA . GLN A 1 96 ? 1.507 19.088 -29.338 1.00 49.34 96 GLN A CA 1
ATOM 810 C C . GLN A 1 96 ? 1.756 17.560 -29.452 1.00 49.34 96 GLN A C 1
ATOM 812 O O . GLN A 1 96 ? 0.844 16.812 -29.830 1.00 49.34 96 GLN A O 1
ATOM 817 N N . ASP A 1 97 ? 2.955 17.095 -29.078 1.00 42.16 97 ASP A N 1
ATOM 818 C CA . ASP A 1 97 ? 3.421 15.697 -29.144 1.00 42.16 97 ASP A CA 1
ATOM 819 C C . ASP A 1 97 ? 3.742 15.064 -27.775 1.00 42.16 97 ASP A C 1
ATOM 821 O O . ASP A 1 97 ? 3.997 13.855 -27.689 1.00 42.16 97 ASP A O 1
ATOM 825 N N . ASN A 1 98 ? 3.690 15.851 -26.696 1.00 45.34 98 ASN A N 1
ATOM 826 C CA . ASN A 1 98 ? 4.005 15.398 -25.347 1.00 45.34 98 ASN A CA 1
ATOM 827 C C . ASN A 1 98 ? 2.734 15.164 -24.532 1.00 45.34 98 ASN A C 1
ATOM 829 O O . ASN A 1 98 ? 1.756 15.911 -24.608 1.00 45.34 98 ASN A O 1
ATOM 833 N N . LEU A 1 99 ? 2.762 14.099 -23.735 1.00 51.38 99 LEU A N 1
ATOM 834 C CA . LEU A 1 99 ? 1.701 13.795 -22.789 1.00 51.38 99 LEU A CA 1
ATOM 835 C C . LEU A 1 99 ? 2.084 14.421 -21.447 1.00 51.38 99 LEU A C 1
ATOM 837 O O . LEU A 1 99 ? 3.114 14.053 -20.878 1.00 51.38 99 LEU A O 1
ATOM 841 N N . CYS A 1 100 ? 1.294 15.398 -21.003 1.00 47.50 100 CYS A N 1
ATOM 842 C CA . CYS A 1 100 ? 1.453 16.028 -19.700 1.00 47.50 100 CYS A CA 1
ATOM 843 C C . CYS A 1 100 ? 0.726 15.183 -18.656 1.00 47.50 100 CYS A C 1
ATOM 845 O O . CYS A 1 100 ? -0.437 14.841 -18.864 1.00 47.50 100 CYS A O 1
ATOM 847 N N . VAL A 1 101 ? 1.406 14.828 -17.567 1.00 51.81 101 VAL A N 1
ATOM 848 C CA . VAL A 1 101 ? 0.795 14.132 -16.426 1.00 51.81 101 VAL A CA 1
ATOM 849 C C . VAL A 1 101 ? 0.996 14.986 -15.194 1.00 51.81 101 VAL A C 1
ATOM 851 O O . VAL A 1 101 ? 2.136 15.321 -14.888 1.00 51.81 101 VAL A O 1
ATOM 854 N N . THR A 1 102 ? -0.088 15.319 -14.499 1.00 50.09 102 THR A N 1
ATOM 855 C CA . THR A 1 102 ? -0.028 16.010 -13.205 1.00 50.09 102 THR A CA 1
ATOM 856 C C . THR A 1 102 ? -0.153 14.998 -12.077 1.00 50.09 102 THR A C 1
ATOM 858 O O . THR A 1 102 ? -1.193 14.347 -11.960 1.00 50.09 102 THR A O 1
ATOM 861 N N . TRP A 1 103 ? 0.897 14.889 -11.263 1.00 53.72 103 TRP A N 1
ATOM 862 C CA . TRP A 1 103 ? 0.949 14.063 -10.059 1.00 53.72 103 TRP A CA 1
ATOM 863 C C . TRP A 1 103 ? 0.789 14.926 -8.822 1.00 53.72 103 TRP A C 1
ATOM 865 O O . TRP A 1 103 ? 1.471 15.939 -8.697 1.00 53.72 103 TRP A O 1
ATOM 875 N N . GLY A 1 104 ? -0.078 14.502 -7.905 1.00 47.81 104 GLY A N 1
ATOM 876 C CA . GLY A 1 104 ? -0.187 15.067 -6.566 1.00 47.81 104 GLY A CA 1
ATOM 877 C C . GLY A 1 104 ? 0.378 14.101 -5.531 1.00 47.81 104 GLY A C 1
ATOM 878 O O . GLY A 1 104 ? -0.152 13.003 -5.357 1.00 47.81 104 GLY A O 1
ATOM 879 N N . LYS A 1 105 ? 1.431 14.502 -4.812 1.00 45.00 105 LYS A N 1
ATOM 880 C CA . LYS A 1 105 ? 1.786 13.884 -3.525 1.00 45.00 105 LYS A CA 1
ATOM 881 C C . LYS A 1 105 ? 1.874 14.972 -2.478 1.00 45.00 105 LYS A C 1
ATOM 883 O O . LYS A 1 105 ? 2.723 15.846 -2.589 1.00 45.00 105 LYS A O 1
ATOM 888 N N . GLU A 1 106 ? 1.042 14.879 -1.442 1.00 47.12 106 GLU A N 1
ATOM 889 C CA . GLU A 1 106 ? 1.225 15.651 -0.203 1.00 47.12 106 GLU A CA 1
ATOM 890 C C . GLU A 1 106 ? 1.382 17.166 -0.461 1.00 47.12 106 GLU A C 1
ATOM 892 O O . GLU A 1 106 ? 2.136 17.838 0.232 1.00 47.12 106 GLU A O 1
ATOM 897 N N . LEU A 1 107 ? 0.630 17.684 -1.448 1.00 44.34 107 LEU A N 1
ATOM 898 C CA . LEU A 1 107 ? 0.547 19.085 -1.914 1.00 44.34 107 LEU A CA 1
ATOM 899 C C . LEU A 1 107 ? 1.582 19.526 -2.959 1.00 44.34 107 LEU A C 1
ATOM 901 O O . LEU A 1 107 ? 1.473 20.647 -3.460 1.00 44.34 107 LEU A O 1
ATOM 905 N N . ASP A 1 108 ? 2.506 18.658 -3.371 1.00 45.25 108 ASP A N 1
ATOM 906 C CA . ASP A 1 108 ? 3.320 18.901 -4.562 1.00 45.25 108 ASP A CA 1
ATOM 907 C C . ASP A 1 108 ? 2.557 18.427 -5.800 1.00 45.25 108 ASP A C 1
ATOM 909 O O . ASP A 1 108 ? 2.428 17.226 -6.050 1.00 45.25 108 ASP A O 1
ATOM 913 N N . LEU A 1 109 ? 2.040 19.388 -6.569 1.00 48.62 109 LEU A N 1
ATOM 914 C CA . LEU A 1 109 ? 1.539 19.145 -7.916 1.00 48.62 109 LEU A CA 1
ATOM 915 C C . LEU A 1 109 ? 2.706 19.264 -8.899 1.00 48.62 109 LEU A C 1
ATOM 917 O O . LEU A 1 109 ? 3.105 20.370 -9.290 1.00 48.62 109 LEU A O 1
ATOM 921 N N . LEU A 1 110 ? 3.248 18.119 -9.302 1.00 53.66 110 LEU A N 1
ATOM 922 C CA . LEU A 1 110 ? 4.300 18.059 -10.304 1.00 53.66 110 LEU A CA 1
ATOM 923 C C . LEU A 1 110 ? 3.709 17.621 -11.640 1.00 53.66 110 LEU A C 1
ATOM 925 O O . LEU A 1 110 ? 3.136 16.541 -11.762 1.00 53.66 110 LEU A O 1
ATOM 929 N N . SER A 1 111 ? 3.843 18.480 -12.645 1.00 56.88 111 SER A N 1
ATOM 930 C CA . SER A 1 111 ? 3.489 18.164 -14.023 1.00 56.88 111 SER A CA 1
ATOM 931 C C . SER A 1 111 ? 4.751 17.822 -14.802 1.00 56.88 111 SER A C 1
ATOM 933 O O . SER A 1 111 ? 5.765 18.507 -14.669 1.00 56.88 111 SER A O 1
ATOM 935 N N . PHE A 1 112 ? 4.717 16.799 -15.649 1.00 62.31 112 PHE A N 1
ATOM 936 C CA . PHE A 1 112 ? 5.861 16.484 -16.510 1.00 62.31 112 PHE A CA 1
ATOM 937 C C . PHE A 1 112 ? 5.464 16.116 -17.926 1.00 62.31 112 PHE A C 1
ATOM 939 O O . PHE A 1 112 ? 4.416 15.514 -18.162 1.00 62.31 112 PHE A O 1
ATOM 946 N N . TYR A 1 113 ? 6.364 16.434 -18.858 1.00 63.25 113 TYR A N 1
ATOM 947 C CA . TYR A 1 113 ? 6.259 15.996 -20.243 1.00 63.25 113 TYR A CA 1
ATOM 948 C C . TYR A 1 113 ? 6.908 14.630 -20.436 1.00 63.25 113 TYR A C 1
ATOM 950 O O . TYR A 1 113 ? 8.124 14.468 -20.291 1.00 63.25 113 TYR A O 1
ATOM 958 N N . MET A 1 114 ? 6.085 13.658 -20.824 1.00 69.56 114 MET A N 1
ATOM 959 C CA . MET A 1 114 ? 6.540 12.329 -21.212 1.00 69.56 114 MET A CA 1
ATOM 960 C C . MET A 1 114 ? 6.953 12.318 -22.682 1.00 69.56 114 MET A C 1
ATOM 962 O O . MET A 1 114 ? 6.126 12.519 -23.573 1.00 69.56 114 MET A O 1
ATOM 966 N N . ASN A 1 115 ? 8.221 12.012 -22.936 1.00 68.19 115 ASN A N 1
ATOM 967 C CA . ASN A 1 115 ? 8.774 11.941 -24.285 1.00 68.19 115 ASN A CA 1
ATOM 968 C C . ASN A 1 115 ? 8.588 10.536 -24.878 1.00 68.19 115 ASN A C 1
ATOM 970 O O . ASN A 1 115 ? 7.819 10.316 -25.826 1.00 68.19 115 ASN A O 1
ATOM 974 N N . LYS A 1 116 ? 9.230 9.543 -24.252 1.00 74.12 116 LYS A N 1
ATOM 975 C CA . LYS A 1 116 ? 9.260 8.154 -24.723 1.00 74.12 116 LYS A CA 1
ATOM 976 C C . LYS A 1 116 ? 8.699 7.213 -23.665 1.00 74.12 116 LYS A C 1
ATOM 978 O O . LYS A 1 116 ? 9.046 7.332 -22.497 1.00 74.12 116 LYS A O 1
ATOM 983 N N . ILE A 1 117 ? 7.852 6.280 -24.104 1.00 78.50 117 ILE A N 1
ATOM 984 C CA . ILE A 1 117 ? 7.289 5.224 -23.259 1.00 78.50 117 ILE A CA 1
ATOM 985 C C . ILE A 1 117 ? 7.658 3.880 -23.872 1.00 78.50 117 ILE A C 1
ATOM 987 O O . ILE A 1 117 ? 7.287 3.611 -25.016 1.00 78.50 117 ILE A O 1
ATOM 991 N N . ASN A 1 118 ? 8.366 3.055 -23.107 1.00 82.88 118 ASN A N 1
ATOM 992 C CA . ASN A 1 118 ? 8.681 1.672 -23.456 1.00 82.88 118 ASN A CA 1
ATOM 993 C C . ASN A 1 118 ? 7.963 0.731 -22.487 1.00 82.88 118 ASN A C 1
ATOM 995 O O . ASN A 1 118 ? 7.665 1.114 -21.358 1.00 82.88 118 ASN A O 1
ATOM 999 N N . TYR A 1 119 ? 7.690 -0.495 -22.925 1.00 81.31 119 TYR A N 1
ATOM 1000 C CA . TYR A 1 119 ? 7.123 -1.535 -22.073 1.00 81.31 119 TYR A CA 1
ATOM 1001 C C . TYR A 1 119 ? 8.007 -2.773 -22.135 1.00 81.31 119 TYR A C 1
ATOM 1003 O O . TYR A 1 119 ? 8.141 -3.380 -23.197 1.00 81.31 119 TYR A O 1
ATOM 1011 N N . GLU A 1 120 ? 8.620 -3.124 -21.011 1.00 79.06 120 GLU A N 1
ATOM 1012 C CA . GLU A 1 120 ? 9.590 -4.212 -20.914 1.00 79.06 120 GLU A CA 1
ATOM 1013 C C . GLU A 1 120 ? 9.451 -4.892 -19.550 1.00 79.06 120 GLU A C 1
ATOM 1015 O O . GLU A 1 120 ? 9.246 -4.230 -18.535 1.00 79.06 120 GLU A O 1
ATOM 1020 N N . ASN A 1 121 ? 9.536 -6.226 -19.513 1.00 80.38 121 ASN A N 1
ATOM 1021 C CA . ASN A 1 121 ? 9.510 -7.021 -18.275 1.00 80.38 121 ASN A CA 1
ATOM 1022 C C . ASN A 1 121 ? 8.345 -6.699 -17.316 1.00 80.38 121 ASN A C 1
ATOM 1024 O O . ASN A 1 121 ? 8.508 -6.729 -16.100 1.00 80.38 121 ASN A O 1
ATOM 1028 N N . GLY A 1 122 ? 7.164 -6.382 -17.855 1.00 80.81 122 GLY A N 1
ATOM 1029 C CA . GLY A 1 122 ? 5.985 -6.061 -17.045 1.00 80.81 122 GLY A CA 1
ATOM 1030 C C . GLY A 1 122 ? 5.883 -4.599 -16.595 1.00 80.81 122 GLY A C 1
ATOM 1031 O O . GLY A 1 122 ? 4.862 -4.226 -16.018 1.00 80.81 122 GLY A O 1
ATOM 1032 N N . CYS A 1 123 ? 6.882 -3.768 -16.892 1.00 85.00 123 CYS A N 1
ATOM 1033 C CA . CYS A 1 123 ? 6.965 -2.377 -16.456 1.00 85.00 123 CYS A CA 1
ATOM 1034 C C . CYS A 1 123 ? 6.849 -1.403 -17.634 1.00 85.00 123 CYS A C 1
ATOM 1036 O O . CYS A 1 123 ? 7.353 -1.663 -18.729 1.00 85.00 123 CYS A O 1
ATOM 1038 N N . PHE A 1 124 ? 6.236 -0.245 -17.392 1.00 83.88 124 PHE A N 1
ATOM 1039 C CA . PHE A 1 124 ? 6.327 0.904 -18.291 1.00 83.88 124 PHE A CA 1
ATOM 1040 C C . PHE A 1 124 ? 7.497 1.786 -17.870 1.00 83.88 124 PHE A C 1
ATOM 1042 O O . PHE A 1 124 ? 7.572 2.189 -16.715 1.00 83.88 124 PHE A O 1
ATOM 1049 N N . TYR A 1 125 ? 8.374 2.112 -18.812 1.00 83.38 125 TYR A N 1
ATOM 1050 C CA . TYR A 1 125 ? 9.497 3.026 -18.632 1.00 83.38 125 TYR A CA 1
ATOM 1051 C C . TYR A 1 125 ? 9.182 4.321 -19.359 1.00 83.38 125 TYR A C 1
ATOM 1053 O O . TYR A 1 125 ? 8.992 4.321 -20.578 1.00 83.38 125 TYR A O 1
ATOM 1061 N N . ILE A 1 126 ? 9.101 5.410 -18.610 1.00 80.75 126 ILE A N 1
ATOM 1062 C CA . ILE A 1 126 ? 8.650 6.711 -19.078 1.00 80.75 126 ILE A CA 1
ATOM 1063 C C . ILE A 1 126 ? 9.803 7.688 -18.918 1.00 80.75 126 ILE A C 1
ATOM 1065 O O . ILE A 1 126 ? 10.133 8.090 -17.807 1.00 80.75 126 ILE A O 1
ATOM 1069 N N . ASN A 1 127 ? 10.387 8.109 -20.033 1.00 77.19 127 ASN A N 1
ATOM 1070 C CA . ASN A 1 127 ? 11.397 9.158 -20.009 1.00 77.19 127 ASN A CA 1
ATOM 1071 C C . ASN A 1 127 ? 10.696 10.514 -19.910 1.00 77.19 127 ASN A C 1
ATOM 1073 O O . ASN A 1 127 ? 9.930 10.895 -20.808 1.00 77.19 127 ASN A O 1
ATOM 1077 N N . VAL A 1 128 ? 10.975 11.229 -18.828 1.00 72.81 128 VAL A N 1
ATOM 1078 C CA . VAL A 1 128 ? 10.486 12.574 -18.548 1.00 72.81 128 VAL A CA 1
ATOM 1079 C C . VAL A 1 128 ? 11.558 13.576 -18.950 1.00 72.81 128 VAL A C 1
ATOM 1081 O O . VAL A 1 128 ? 12.706 13.458 -18.535 1.00 72.81 128 VAL A O 1
ATOM 1084 N N . VAL A 1 129 ? 11.179 14.551 -19.777 1.00 58.78 129 VAL A N 1
ATOM 1085 C CA . VAL A 1 129 ? 12.123 15.530 -20.354 1.00 58.78 129 VAL A CA 1
ATOM 1086 C C . VAL A 1 129 ? 12.059 16.884 -19.659 1.00 58.78 129 VAL A C 1
ATOM 1088 O O . VAL A 1 129 ? 12.979 17.686 -19.772 1.00 58.78 129 VAL A O 1
ATOM 1091 N N . LYS A 1 130 ? 10.968 17.174 -18.947 1.00 60.53 130 LYS A N 1
ATOM 1092 C CA . LYS A 1 130 ? 10.839 18.428 -18.208 1.00 60.53 130 LYS A CA 1
ATOM 1093 C C . LYS A 1 130 ? 9.799 18.307 -17.109 1.00 60.53 130 LYS A C 1
ATOM 1095 O O . LYS A 1 130 ? 8.679 17.868 -17.378 1.00 60.53 130 LYS A O 1
ATOM 1100 N N . THR A 1 131 ? 10.173 18.723 -15.906 1.00 56.44 131 THR A N 1
ATOM 1101 C CA . THR A 1 131 ? 9.300 18.844 -14.737 1.00 56.44 131 THR A CA 1
ATOM 1102 C C . THR A 1 131 ? 8.878 20.306 -14.559 1.00 56.44 131 THR A C 1
ATOM 1104 O O . THR A 1 131 ? 9.682 21.232 -14.677 1.00 56.44 131 THR A O 1
ATOM 1107 N N . PHE A 1 132 ? 7.596 20.526 -14.295 1.00 55.00 132 PHE A N 1
ATOM 1108 C CA . PHE A 1 132 ? 7.011 21.820 -13.968 1.00 55.00 132 PHE A CA 1
ATOM 1109 C C . PHE A 1 132 ? 6.322 21.676 -12.624 1.00 55.00 132 PHE A C 1
ATOM 1111 O O . PHE A 1 132 ? 5.370 20.911 -12.485 1.00 55.00 132 PHE A O 1
ATOM 1118 N N . ASN A 1 133 ? 6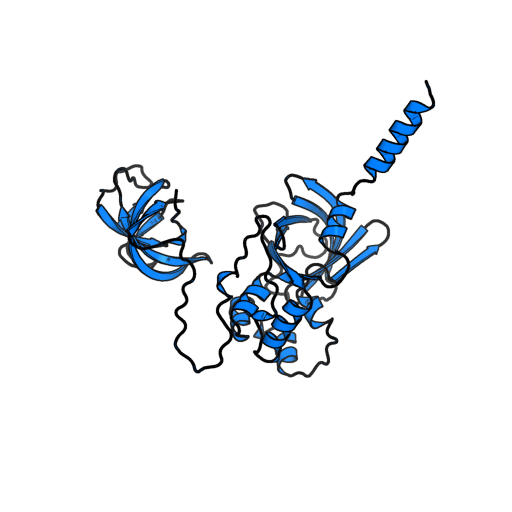.790 22.420 -11.629 1.00 52.34 133 ASN A N 1
ATOM 1119 C CA . ASN A 1 133 ? 6.018 22.585 -10.411 1.00 52.34 133 ASN A CA 1
ATOM 1120 C C . ASN A 1 133 ? 4.952 23.657 -10.677 1.00 52.34 133 ASN A C 1
ATOM 1122 O O . ASN A 1 133 ? 5.293 24.804 -10.971 1.00 52.34 133 ASN A O 1
ATOM 1126 N N . CYS A 1 134 ? 3.673 23.281 -10.626 1.00 44.91 134 CYS A N 1
ATOM 1127 C CA . CYS A 1 134 ? 2.579 24.212 -10.906 1.00 44.91 134 CYS A CA 1
ATOM 1128 C C . CYS A 1 134 ? 2.126 25.018 -9.676 1.00 44.91 134 CYS A C 1
ATOM 1130 O O . CYS A 1 134 ? 1.381 25.984 -9.834 1.00 44.91 134 CYS A O 1
ATOM 1132 N N . LYS A 1 135 ? 2.641 24.719 -8.473 1.00 44.47 135 LYS A N 1
ATOM 1133 C CA . LYS A 1 135 ? 2.507 25.581 -7.290 1.00 44.47 135 LYS A CA 1
ATOM 1134 C C . LYS A 1 135 ? 3.815 25.605 -6.510 1.00 44.47 135 LYS A C 1
ATOM 1136 O O . LYS A 1 135 ? 4.113 24.725 -5.712 1.00 44.47 135 LYS A O 1
ATOM 1141 N N . LYS A 1 136 ? 4.593 26.665 -6.724 1.00 37.31 136 LYS A N 1
ATOM 1142 C CA . LYS A 1 136 ? 5.779 26.986 -5.930 1.00 37.31 136 LYS A CA 1
ATOM 1143 C C . LYS A 1 136 ? 5.330 27.372 -4.512 1.00 37.31 136 LYS A C 1
ATOM 1145 O O . LYS A 1 136 ? 5.249 28.551 -4.194 1.00 37.31 136 LYS A O 1
ATOM 1150 N N . ASN A 1 137 ? 4.997 26.398 -3.668 1.00 39.41 137 ASN A N 1
ATOM 1151 C CA . ASN A 1 137 ? 4.998 26.650 -2.235 1.00 39.41 137 ASN A CA 1
ATOM 1152 C C . ASN A 1 137 ? 6.460 26.898 -1.859 1.00 39.41 137 ASN A C 1
ATOM 1154 O O . ASN A 1 137 ? 7.321 26.036 -2.016 1.00 39.41 137 ASN A O 1
ATOM 1158 N N . GLU A 1 138 ? 6.759 28.129 -1.447 1.00 37.53 138 GLU A N 1
ATOM 1159 C CA . GLU A 1 138 ? 8.111 28.590 -1.099 1.00 37.53 138 GLU A CA 1
ATOM 1160 C C . GLU A 1 138 ? 8.721 27.785 0.061 1.00 37.53 138 GLU A C 1
ATOM 1162 O O . GLU A 1 138 ? 9.939 27.745 0.245 1.00 37.53 138 GLU A O 1
ATOM 1167 N N . ASN A 1 139 ? 7.876 27.047 0.776 1.00 38.59 139 ASN A N 1
ATOM 1168 C CA . ASN A 1 139 ? 8.277 25.982 1.668 1.00 38.59 139 ASN A CA 1
ATOM 1169 C C . ASN A 1 139 ? 8.523 24.725 0.838 1.00 38.59 139 ASN A C 1
ATOM 1171 O O . ASN A 1 139 ? 7.578 24.037 0.458 1.00 38.59 139 ASN A O 1
ATOM 1175 N N . LYS A 1 140 ? 9.801 24.425 0.575 1.00 37.25 140 LYS A N 1
ATOM 1176 C CA . LYS A 1 140 ? 10.233 23.101 0.117 1.00 37.25 140 LYS A CA 1
ATOM 1177 C C . LYS A 1 140 ? 9.481 22.053 0.931 1.00 37.25 140 LYS A C 1
ATOM 1179 O O . LYS A 1 140 ? 9.704 21.950 2.139 1.00 37.25 140 LYS A O 1
ATOM 1184 N N . SER A 1 141 ? 8.596 21.310 0.275 1.00 37.38 141 SER A N 1
ATOM 1185 C CA . SER A 1 141 ? 8.024 20.107 0.853 1.00 37.38 141 SER A CA 1
ATOM 1186 C C . SER A 1 141 ? 9.191 19.267 1.381 1.00 37.38 141 SER A C 1
ATOM 1188 O O . SER A 1 14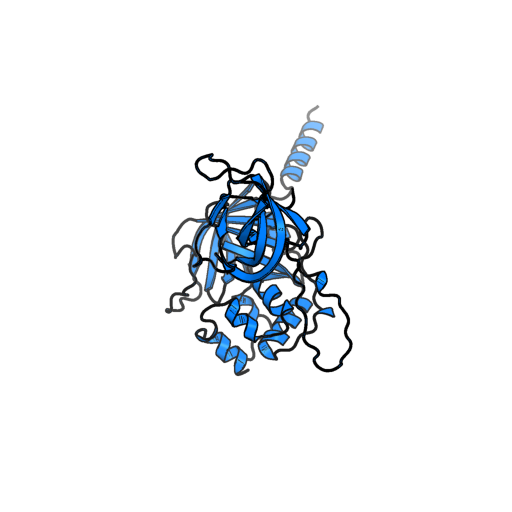1 ? 10.121 18.978 0.619 1.00 37.38 141 SER A O 1
ATOM 1190 N N . PRO A 1 142 ? 9.213 18.891 2.671 1.00 32.94 142 PRO A N 1
ATOM 1191 C CA . PRO A 1 142 ? 10.287 18.067 3.222 1.00 32.94 142 PRO A CA 1
ATOM 1192 C C . PRO A 1 142 ? 10.316 16.650 2.611 1.00 32.94 142 PRO A C 1
ATOM 1194 O O . PRO A 1 142 ? 11.130 15.824 3.020 1.00 32.94 142 PRO A O 1
ATOM 1197 N N . PHE A 1 143 ? 9.454 16.380 1.623 1.00 39.31 143 PHE A N 1
ATOM 1198 C CA . PHE A 1 143 ? 9.225 15.096 0.973 1.00 39.31 143 PHE A CA 1
ATOM 1199 C C . PHE A 1 143 ? 9.690 15.040 -0.493 1.00 39.31 143 PHE A C 1
ATOM 1201 O O . PHE A 1 143 ? 9.477 14.020 -1.150 1.00 39.31 143 PHE A O 1
ATOM 1208 N N . SER A 1 144 ? 10.327 16.090 -1.038 1.00 42.28 144 SER A N 1
ATOM 1209 C CA . SER A 1 144 ? 10.693 16.135 -2.462 1.00 42.28 144 SER A CA 1
ATOM 1210 C C . SER A 1 144 ? 11.943 15.291 -2.787 1.00 42.28 144 SER A C 1
ATOM 1212 O O . SER A 1 144 ? 13.033 15.821 -2.994 1.00 42.28 144 SER A O 1
ATOM 1214 N N . SER A 1 145 ? 11.793 13.966 -2.885 1.00 44.88 145 SER A N 1
ATOM 1215 C CA . SER A 1 145 ? 12.692 13.118 -3.696 1.00 44.88 145 SER A CA 1
ATOM 1216 C C . SER A 1 145 ? 12.416 13.248 -5.200 1.00 44.88 145 SER A C 1
ATOM 1218 O O . SER A 1 145 ? 13.054 12.595 -6.023 1.00 44.88 145 SER A O 1
ATOM 1220 N N . TRP A 1 146 ? 11.450 14.090 -5.565 1.00 50.53 146 TRP A N 1
ATOM 1221 C CA . TRP A 1 146 ? 11.146 14.428 -6.941 1.00 50.53 146 TRP A CA 1
ATOM 1222 C C . TRP A 1 146 ? 12.316 15.144 -7.625 1.00 50.53 146 TRP A C 1
ATOM 1224 O O . TRP A 1 146 ? 12.883 16.060 -7.023 1.00 50.53 146 TRP A O 1
ATOM 1234 N N . PRO A 1 147 ? 12.631 14.810 -8.891 1.00 47.25 147 PRO A N 1
ATOM 1235 C CA . PRO A 1 147 ? 13.482 15.646 -9.727 1.00 47.25 147 PRO A CA 1
ATOM 1236 C C . PRO A 1 147 ? 12.977 17.087 -9.731 1.00 47.25 147 PRO A C 1
ATOM 1238 O O . PRO A 1 147 ? 11.815 17.372 -10.045 1.00 47.25 147 PRO A O 1
ATOM 1241 N N . ILE A 1 148 ? 13.871 17.992 -9.346 1.00 51.16 148 ILE A N 1
ATOM 1242 C CA . ILE A 1 148 ? 13.620 19.426 -9.361 1.00 51.16 148 ILE A CA 1
ATOM 1243 C C . ILE A 1 148 ? 13.626 19.873 -10.830 1.00 51.16 148 ILE A C 1
ATOM 1245 O O . ILE A 1 148 ? 14.179 19.209 -11.704 1.00 51.16 148 ILE A O 1
ATOM 1249 N N . GLN A 1 149 ? 12.915 20.965 -11.095 1.00 51.06 149 GLN A N 1
ATOM 1250 C CA . GLN A 1 149 ? 12.827 21.665 -12.375 1.00 51.06 149 GLN A CA 1
ATOM 1251 C C . GLN A 1 149 ? 14.091 21.480 -13.248 1.00 51.06 149 GLN A C 1
ATOM 1253 O O . GLN A 1 149 ? 15.172 21.887 -12.837 1.00 51.06 149 GLN A O 1
ATOM 1258 N N . GLU A 1 150 ? 13.908 20.922 -14.452 1.00 53.12 150 GLU A N 1
ATOM 1259 C CA . GLU A 1 150 ? 14.920 20.699 -15.517 1.00 53.12 150 GLU A CA 1
ATOM 1260 C C . GLU A 1 150 ? 15.734 19.389 -15.501 1.00 53.12 150 GLU A C 1
ATOM 1262 O O . GLU A 1 150 ? 16.452 19.143 -16.470 1.00 53.12 150 GLU A O 1
ATOM 1267 N N . ASP A 1 151 ? 15.557 18.496 -14.523 1.00 58.69 151 ASP A N 1
ATOM 1268 C CA . ASP A 1 151 ? 16.220 17.182 -14.557 1.00 58.69 151 ASP A CA 1
ATOM 1269 C C . ASP A 1 151 ? 15.475 16.166 -15.448 1.00 58.69 151 ASP A C 1
ATOM 1271 O O . ASP A 1 151 ? 14.270 15.930 -15.294 1.00 58.69 151 ASP A O 1
ATOM 1275 N N . GLU A 1 152 ? 16.203 15.516 -16.365 1.00 68.00 152 GLU A N 1
ATOM 1276 C CA . GLU A 1 152 ? 15.719 14.312 -17.048 1.00 68.00 152 GLU A CA 1
ATOM 1277 C C . GLU A 1 152 ? 15.644 13.156 -16.042 1.00 68.00 152 GLU A C 1
ATOM 1279 O O . GLU A 1 152 ? 16.632 12.816 -15.389 1.00 68.00 152 GLU A O 1
ATOM 1284 N N . CYS A 1 153 ? 14.484 12.510 -15.937 1.00 73.75 153 CYS A N 1
ATOM 1285 C CA . CYS A 1 153 ? 14.318 11.319 -15.109 1.00 73.75 153 CYS A CA 1
ATOM 1286 C C . CYS A 1 153 ? 13.570 10.224 -15.866 1.00 73.75 153 CYS A C 1
ATOM 1288 O O . CYS A 1 153 ? 12.840 10.478 -16.827 1.00 73.75 153 CYS A O 1
ATOM 1290 N N . THR A 1 154 ? 13.742 8.978 -15.429 1.00 80.62 154 THR A N 1
ATOM 1291 C CA . THR A 1 154 ? 12.892 7.877 -15.900 1.00 80.62 154 THR A CA 1
ATOM 1292 C C . THR A 1 154 ? 11.903 7.516 -14.810 1.00 80.62 154 THR A C 1
ATOM 1294 O O . THR A 1 154 ? 12.304 7.147 -13.717 1.00 80.62 154 THR A O 1
ATOM 1297 N N . ILE A 1 155 ? 10.612 7.576 -15.092 1.00 80.56 155 ILE A N 1
ATOM 1298 C CA . ILE A 1 155 ? 9.585 7.036 -14.206 1.00 80.56 155 ILE A CA 1
ATOM 1299 C C . ILE A 1 155 ? 9.298 5.606 -14.644 1.00 80.56 155 ILE A C 1
ATOM 1301 O O . ILE A 1 155 ? 9.053 5.351 -15.824 1.00 80.56 155 ILE A O 1
ATOM 1305 N N . ILE A 1 156 ? 9.316 4.669 -13.703 1.00 81.56 156 ILE A N 1
ATOM 1306 C CA . ILE A 1 156 ? 9.012 3.267 -13.973 1.00 81.56 156 ILE A CA 1
ATOM 1307 C C . ILE A 1 156 ? 7.736 2.890 -13.232 1.00 81.56 156 ILE A C 1
ATOM 1309 O O . ILE A 1 156 ? 7.657 3.029 -12.014 1.00 81.56 156 ILE A O 1
ATOM 1313 N N . LEU A 1 157 ? 6.749 2.400 -13.976 1.00 85.62 157 LEU A N 1
ATOM 1314 C CA . LEU A 1 157 ? 5.441 2.010 -13.461 1.00 85.62 157 LEU A CA 1
ATOM 1315 C C . LEU A 1 157 ? 5.256 0.501 -13.581 1.00 85.62 157 LEU A C 1
ATOM 1317 O O . LEU A 1 157 ? 5.380 -0.055 -14.678 1.00 85.62 157 LEU A O 1
ATOM 1321 N N . ARG A 1 158 ? 4.911 -0.156 -12.473 1.00 86.81 158 ARG A N 1
ATOM 1322 C CA . ARG A 1 158 ? 4.596 -1.587 -12.437 1.00 86.81 158 ARG A CA 1
ATOM 1323 C C . ARG A 1 158 ? 3.190 -1.799 -11.895 1.00 86.81 158 ARG A C 1
ATOM 1325 O O . ARG A 1 158 ? 2.892 -1.423 -10.769 1.00 86.81 158 ARG A O 1
ATOM 1332 N N . PHE A 1 159 ? 2.342 -2.424 -12.704 1.00 86.56 159 PHE A N 1
ATOM 1333 C CA . PHE A 1 159 ? 0.979 -2.773 -12.311 1.00 86.56 159 PHE A CA 1
ATOM 1334 C C . PHE A 1 159 ? 0.934 -4.191 -11.742 1.00 86.56 159 PHE A C 1
ATOM 1336 O O . PHE A 1 159 ? 1.441 -5.124 -12.370 1.00 86.56 159 PHE A O 1
ATOM 1343 N N . ALA A 1 160 ? 0.266 -4.352 -10.606 1.00 86.44 160 ALA A N 1
ATOM 1344 C CA . ALA A 1 160 ? 0.013 -5.620 -9.938 1.00 86.44 160 ALA A CA 1
ATOM 1345 C C . ALA A 1 160 ? -1.453 -5.668 -9.471 1.00 86.44 160 ALA A C 1
ATOM 1347 O O . ALA A 1 160 ? -1.765 -5.409 -8.314 1.00 86.44 160 ALA A O 1
ATOM 1348 N N . GLY A 1 161 ? -2.367 -5.985 -10.393 1.00 88.88 161 GLY A N 1
ATOM 1349 C CA . GLY A 1 161 ? -3.808 -5.889 -10.136 1.00 88.88 161 GLY A CA 1
ATOM 1350 C C . GLY A 1 161 ? -4.227 -4.427 -9.982 1.00 88.88 161 GLY A C 1
ATOM 1351 O O . GLY A 1 161 ? -3.921 -3.610 -10.851 1.00 88.88 161 GLY A O 1
ATOM 1352 N N . ASP A 1 162 ? -4.865 -4.108 -8.862 1.00 91.56 162 ASP A N 1
ATOM 1353 C CA . ASP A 1 162 ? -5.265 -2.756 -8.464 1.00 91.56 162 ASP A CA 1
ATOM 1354 C C . ASP A 1 162 ? -4.120 -1.959 -7.821 1.00 91.56 162 ASP A C 1
ATOM 1356 O O . ASP A 1 162 ? -4.328 -0.826 -7.397 1.00 91.56 162 ASP A O 1
ATOM 1360 N N . TYR A 1 163 ? -2.912 -2.522 -7.732 1.00 89.50 163 TYR A N 1
ATOM 1361 C CA . TYR A 1 163 ? -1.734 -1.841 -7.201 1.00 89.50 163 TYR A CA 1
ATOM 1362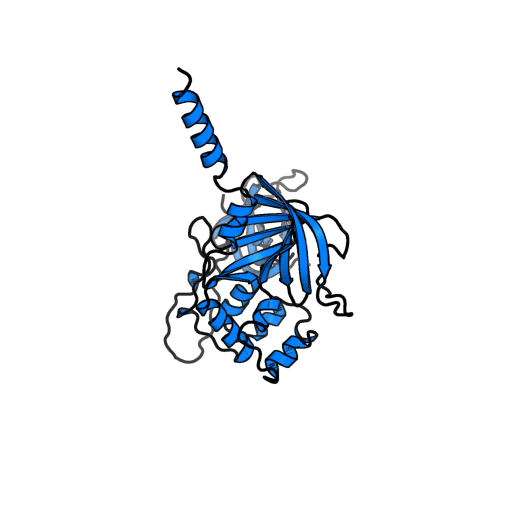 C C . TYR A 1 163 ? -0.840 -1.322 -8.330 1.00 89.50 163 TYR A C 1
ATOM 1364 O O . TYR A 1 163 ? -0.623 -1.988 -9.346 1.00 89.50 163 TYR A O 1
ATOM 1372 N N . LEU A 1 164 ? -0.287 -0.132 -8.125 1.00 86.38 164 LEU A N 1
ATOM 1373 C CA . LEU A 1 164 ? 0.659 0.532 -9.007 1.00 86.38 164 LEU A CA 1
ATOM 1374 C C . LEU A 1 164 ? 1.890 0.937 -8.198 1.00 86.38 164 LEU A C 1
ATOM 1376 O O . LEU A 1 164 ? 1.854 1.884 -7.415 1.00 86.38 164 LEU A O 1
ATOM 1380 N N . GLU A 1 165 ? 2.981 0.209 -8.402 1.00 86.25 165 GLU A N 1
ATOM 1381 C CA . GLU A 1 165 ? 4.282 0.537 -7.830 1.00 86.25 165 GLU A CA 1
ATOM 1382 C C . GLU A 1 165 ? 5.011 1.515 -8.751 1.00 86.25 165 GLU A C 1
ATOM 1384 O O . GLU A 1 165 ? 5.069 1.330 -9.976 1.00 86.25 165 GLU A O 1
ATOM 1389 N N . VAL A 1 166 ? 5.603 2.540 -8.149 1.00 79.31 166 VAL A N 1
ATOM 1390 C CA . VAL A 1 166 ? 6.335 3.589 -8.850 1.00 79.31 166 VAL A CA 1
ATOM 1391 C C . VAL A 1 166 ? 7.793 3.575 -8.413 1.00 79.31 166 VAL A C 1
ATOM 1393 O O . VAL A 1 166 ? 8.101 3.528 -7.222 1.00 79.31 166 VAL A O 1
ATOM 1396 N N . TYR A 1 167 ? 8.693 3.656 -9.387 1.00 80.44 167 TYR A N 1
ATOM 1397 C CA . TYR A 1 167 ? 10.133 3.772 -9.180 1.00 80.44 167 TYR A CA 1
ATOM 1398 C C . TYR A 1 167 ? 10.687 4.933 -10.000 1.00 80.44 167 TYR A C 1
ATOM 1400 O O . TYR A 1 167 ? 10.129 5.289 -11.043 1.00 80.44 167 TYR A O 1
ATOM 1408 N N . LEU A 1 168 ? 11.806 5.494 -9.555 1.00 80.44 168 LEU A N 1
ATOM 1409 C CA . LEU A 1 168 ? 12.523 6.551 -10.258 1.00 80.44 168 LEU A CA 1
ATOM 1410 C C . LEU A 1 168 ? 13.855 6.007 -10.762 1.00 80.44 168 LEU A C 1
ATOM 1412 O O . LEU A 1 168 ? 14.589 5.367 -10.035 1.00 80.44 168 LEU A O 1
ATOM 1416 N N . ASN A 1 169 ? 14.191 6.261 -12.020 1.00 79.69 169 ASN A N 1
ATOM 1417 C CA . ASN A 1 169 ? 15.438 5.927 -12.712 1.00 79.69 169 ASN A CA 1
ATOM 1418 C C . ASN A 1 169 ? 15.762 4.425 -12.859 1.00 79.69 169 ASN A C 1
ATOM 1420 O O . ASN A 1 169 ? 16.263 4.011 -13.902 1.00 79.69 169 ASN A O 1
ATOM 1424 N N . ASN A 1 170 ? 15.490 3.590 -11.855 1.00 81.38 170 ASN A N 1
ATOM 1425 C CA . ASN A 1 170 ? 15.752 2.155 -11.832 1.00 81.38 170 ASN A CA 1
ATOM 1426 C C . ASN A 1 170 ? 14.821 1.431 -10.832 1.00 81.38 170 ASN A C 1
ATOM 1428 O O . ASN A 1 170 ? 14.203 2.051 -9.978 1.00 81.38 170 ASN A O 1
ATOM 1432 N N . LEU A 1 171 ? 14.742 0.097 -10.907 1.00 79.56 171 LEU A N 1
ATOM 1433 C CA . LEU A 1 171 ? 13.830 -0.713 -10.076 1.00 79.56 171 LEU A CA 1
ATOM 1434 C C . LEU A 1 171 ? 14.242 -0.844 -8.594 1.00 79.56 171 LEU A C 1
ATOM 1436 O O . LEU A 1 171 ? 13.517 -1.472 -7.825 1.00 79.56 171 LEU A O 1
ATOM 1440 N N . THR A 1 172 ? 15.398 -0.307 -8.193 1.00 80.88 172 THR A N 1
ATOM 1441 C CA . THR A 1 172 ? 15.844 -0.294 -6.786 1.00 80.88 172 THR A CA 1
ATOM 1442 C C . THR A 1 172 ? 15.534 1.021 -6.077 1.00 80.88 172 THR A C 1
ATOM 1444 O O . THR A 1 172 ? 15.462 1.048 -4.851 1.00 80.88 172 THR A O 1
ATOM 1447 N N . ASP A 1 173 ? 15.298 2.088 -6.837 1.00 77.31 173 ASP A N 1
ATOM 1448 C CA . ASP A 1 173 ? 14.932 3.409 -6.338 1.00 77.31 173 ASP A CA 1
ATOM 1449 C C . ASP A 1 173 ? 13.400 3.526 -6.304 1.00 77.31 173 ASP A C 1
ATOM 1451 O O . ASP A 1 173 ? 12.733 4.049 -7.200 1.00 77.31 173 ASP A O 1
ATOM 1455 N N . TYR A 1 174 ? 12.836 2.869 -5.288 1.00 80.06 174 TYR A N 1
ATOM 1456 C CA . TYR A 1 174 ? 11.402 2.821 -5.023 1.00 80.06 174 TYR A CA 1
ATOM 1457 C C . TYR A 1 174 ? 10.886 4.181 -4.559 1.00 80.06 174 TYR A C 1
ATOM 1459 O O . TYR A 1 174 ? 11.429 4.779 -3.630 1.00 80.06 174 TYR A O 1
ATOM 1467 N N . TYR A 1 175 ? 9.786 4.621 -5.165 1.00 74.94 175 TYR A N 1
ATOM 1468 C CA . TYR A 1 175 ? 9.159 5.893 -4.847 1.00 74.94 175 TYR A CA 1
ATOM 1469 C C . TYR A 1 175 ? 7.956 5.731 -3.916 1.00 74.94 175 TYR A C 1
ATOM 1471 O O . TYR A 1 175 ? 7.975 6.209 -2.781 1.00 74.94 175 TYR A O 1
ATOM 1479 N N . ASP A 1 176 ? 6.890 5.093 -4.400 1.00 75.50 176 ASP A N 1
ATOM 1480 C CA . ASP A 1 176 ? 5.657 4.882 -3.642 1.00 75.50 176 ASP A CA 1
ATOM 1481 C C . ASP A 1 176 ? 4.787 3.813 -4.323 1.00 75.50 176 ASP A C 1
ATOM 1483 O O . ASP A 1 176 ? 5.021 3.440 -5.478 1.00 75.50 176 ASP A O 1
ATOM 1487 N N . THR A 1 177 ? 3.758 3.364 -3.607 1.00 82.25 177 THR A N 1
ATOM 1488 C CA . THR A 1 177 ? 2.731 2.458 -4.123 1.00 82.25 177 THR A CA 1
ATOM 1489 C C . THR A 1 177 ? 1.380 3.131 -4.022 1.00 82.25 177 THR A C 1
ATOM 1491 O O . THR A 1 177 ? 1.031 3.768 -3.024 1.00 82.25 177 THR A O 1
ATOM 1494 N N . PHE A 1 178 ? 0.593 2.948 -5.067 1.00 83.44 178 PHE A N 1
ATOM 1495 C CA . PHE A 1 178 ? -0.745 3.481 -5.171 1.00 83.44 178 PHE A CA 1
ATOM 1496 C C . PHE A 1 178 ? -1.737 2.369 -5.463 1.00 83.44 178 PHE A C 1
ATOM 1498 O O . PHE A 1 178 ? -1.385 1.335 -6.027 1.00 83.44 178 PHE A O 1
ATOM 1505 N N . CYS A 1 179 ? -2.983 2.606 -5.090 1.00 86.75 179 CYS A N 1
ATOM 1506 C CA . CYS A 1 179 ? -4.075 1.672 -5.251 1.00 86.75 179 CYS A CA 1
ATOM 1507 C C . CYS A 1 179 ? -5.188 2.316 -6.062 1.00 86.75 179 CYS A C 1
ATOM 1509 O O . CYS A 1 179 ? -5.533 3.484 -5.852 1.00 86.75 179 CYS A O 1
ATOM 1511 N N . LYS A 1 180 ? -5.767 1.525 -6.955 1.00 86.88 180 LYS A N 1
ATOM 1512 C CA . LYS A 1 180 ? -6.998 1.856 -7.646 1.00 86.88 180 LYS A CA 1
ATOM 1513 C C . LYS A 1 180 ? -8.174 1.710 -6.683 1.00 86.88 180 LYS A C 1
ATOM 1515 O O . LYS A 1 180 ? -8.286 0.699 -5.993 1.00 86.88 180 LYS A O 1
ATOM 1520 N N . VAL A 1 181 ? -9.035 2.719 -6.634 1.00 84.75 181 VAL A N 1
ATOM 1521 C CA . VAL A 1 181 ? -10.225 2.770 -5.775 1.00 84.75 181 VAL A CA 1
ATOM 1522 C C . VAL A 1 181 ? -11.415 3.315 -6.547 1.00 84.75 181 VAL A C 1
ATOM 1524 O O . VAL A 1 181 ? -11.231 4.065 -7.502 1.00 84.75 181 VAL A O 1
ATOM 1527 N N . ASP A 1 182 ? -12.625 2.962 -6.125 1.00 86.44 182 ASP A N 1
ATOM 1528 C CA . ASP A 1 182 ? -13.864 3.541 -6.647 1.00 86.44 182 ASP A CA 1
ATOM 1529 C C . ASP A 1 182 ? -14.275 4.821 -5.888 1.00 86.44 182 ASP A C 1
ATOM 1531 O O . ASP A 1 182 ? -13.713 5.161 -4.839 1.00 86.44 182 ASP A O 1
ATOM 1535 N N . ASN A 1 183 ? -15.273 5.540 -6.417 1.00 83.25 183 ASN A N 1
ATOM 1536 C CA . ASN A 1 183 ? -15.830 6.744 -5.780 1.00 83.25 183 ASN A CA 1
ATOM 1537 C C . ASN A 1 183 ? -16.313 6.478 -4.343 1.00 83.25 183 ASN A C 1
ATOM 1539 O O . ASN A 1 183 ? -16.177 7.331 -3.470 1.00 83.25 183 ASN A O 1
ATOM 1543 N N . GLU A 1 184 ? -16.889 5.305 -4.079 1.00 87.94 184 GLU A N 1
ATOM 1544 C CA . GLU A 1 184 ? -17.449 4.983 -2.766 1.00 87.94 184 GLU A CA 1
ATOM 1545 C C . GLU A 1 184 ? -16.352 4.796 -1.710 1.00 87.94 184 GLU A C 1
ATOM 1547 O O . GLU A 1 184 ? -16.412 5.393 -0.636 1.00 87.94 184 GLU A O 1
ATOM 1552 N N . THR A 1 185 ? -15.306 4.039 -2.031 1.00 89.12 185 THR A N 1
ATOM 1553 C CA . THR A 1 185 ? -14.119 3.877 -1.182 1.00 89.12 185 THR A CA 1
ATOM 1554 C C . THR A 1 185 ? -13.476 5.223 -0.886 1.00 89.12 185 THR A C 1
ATOM 1556 O O . THR A 1 185 ? -13.097 5.507 0.254 1.00 89.12 185 THR A O 1
ATOM 1559 N N . LEU A 1 186 ? -13.396 6.076 -1.906 1.00 80.94 186 LEU A N 1
ATOM 1560 C CA . LEU A 1 186 ? -12.896 7.430 -1.758 1.00 80.94 186 LEU A CA 1
ATOM 1561 C C . LEU A 1 186 ? -13.756 8.244 -0.781 1.00 80.94 186 LEU A C 1
ATOM 1563 O O . LEU A 1 186 ? -13.219 8.848 0.146 1.00 80.94 186 LEU A O 1
ATOM 1567 N N . ASN A 1 187 ? -15.082 8.191 -0.918 1.00 82.81 187 ASN A N 1
ATOM 1568 C CA . ASN A 1 187 ? -16.021 8.847 -0.005 1.00 82.81 187 ASN A CA 1
ATOM 1569 C C . ASN A 1 187 ? -15.856 8.382 1.444 1.00 82.81 187 ASN A C 1
ATOM 1571 O O . ASN A 1 187 ? -15.878 9.207 2.358 1.00 82.81 187 ASN A O 1
ATOM 1575 N N . GLN A 1 188 ? -15.625 7.088 1.675 1.00 86.19 188 GLN A N 1
ATOM 1576 C CA . GLN A 1 188 ? -15.369 6.574 3.022 1.00 86.19 188 GLN A CA 1
ATOM 1577 C C . GLN A 1 188 ? -14.063 7.108 3.619 1.00 86.19 188 GLN A C 1
ATOM 1579 O O . GLN A 1 188 ? -14.034 7.470 4.796 1.00 86.19 188 GLN A O 1
ATOM 1584 N N . TYR A 1 189 ? -13.004 7.238 2.815 1.00 84.06 189 TYR A N 1
ATOM 1585 C CA . TYR A 1 189 ? -11.783 7.919 3.248 1.00 84.06 189 TYR A CA 1
ATOM 1586 C C . TYR A 1 189 ? -12.046 9.384 3.619 1.00 84.06 189 TYR A C 1
ATOM 1588 O O . TYR A 1 189 ? -11.604 9.838 4.673 1.00 84.06 189 TYR A O 1
ATOM 1596 N N . ASN A 1 190 ? -12.821 10.113 2.816 1.00 76.88 190 ASN A N 1
ATOM 1597 C CA . ASN A 1 190 ? -13.136 11.518 3.093 1.00 76.88 190 ASN A CA 1
ATOM 1598 C C . ASN A 1 190 ? -13.912 11.695 4.388 1.00 76.88 190 ASN A C 1
ATOM 1600 O O . ASN A 1 190 ? -13.565 12.549 5.204 1.00 76.88 190 ASN A O 1
ATOM 1604 N N . ASN A 1 191 ? -14.929 10.859 4.595 1.00 80.56 191 ASN A N 1
ATOM 1605 C CA . ASN A 1 191 ? -15.697 10.853 5.829 1.00 80.56 191 ASN A CA 1
ATOM 1606 C C . ASN A 1 191 ? -14.773 10.621 7.027 1.00 80.56 191 ASN A C 1
ATOM 1608 O O . ASN A 1 191 ? -14.903 11.320 8.039 1.00 80.56 191 ASN A O 1
ATOM 1612 N N . LEU A 1 192 ? -13.796 9.713 6.900 1.00 81.56 192 LEU A N 1
ATOM 1613 C CA . LEU A 1 192 ? -12.845 9.452 7.972 1.00 81.56 192 LEU A CA 1
ATOM 1614 C C . LEU A 1 192 ? -12.027 10.703 8.286 1.00 81.56 192 LEU A C 1
ATOM 1616 O O . LEU A 1 192 ? -11.916 11.083 9.446 1.00 81.56 192 LEU A O 1
ATOM 1620 N N . ILE A 1 193 ? -11.491 11.381 7.274 1.00 75.69 193 ILE A N 1
ATOM 1621 C CA . ILE A 1 193 ? -10.671 12.576 7.503 1.00 75.69 193 ILE A CA 1
ATOM 1622 C C . ILE A 1 193 ? -11.503 13.729 8.082 1.00 75.69 193 ILE A C 1
ATOM 1624 O O . ILE A 1 193 ? -11.101 14.342 9.070 1.00 75.69 193 ILE A O 1
ATOM 1628 N N . GLN A 1 194 ? -12.680 14.001 7.516 1.00 74.12 194 GLN A N 1
ATOM 1629 C CA . GLN A 1 194 ? -13.497 15.167 7.872 1.00 74.12 194 GLN A CA 1
ATOM 1630 C C . GLN A 1 194 ? -14.280 14.995 9.174 1.00 74.12 194 GLN A C 1
ATOM 1632 O O . GLN A 1 194 ? -14.511 15.954 9.909 1.00 74.12 194 GLN A O 1
ATOM 1637 N N . THR A 1 195 ? -14.752 13.780 9.444 1.00 77.62 195 THR A N 1
ATOM 1638 C CA . THR A 1 195 ? -15.699 13.515 10.537 1.00 77.62 195 THR A CA 1
ATOM 1639 C C . THR A 1 195 ? -15.217 12.449 11.509 1.00 77.62 195 THR A C 1
ATOM 1641 O O . THR A 1 195 ? -15.877 12.221 12.519 1.00 77.62 195 THR A O 1
ATOM 1644 N N . ASN A 1 196 ? -14.064 11.823 11.248 1.00 83.56 196 ASN A N 1
ATOM 1645 C CA . ASN A 1 196 ? -13.571 10.664 11.991 1.00 83.56 196 ASN A CA 1
ATOM 1646 C C . ASN A 1 196 ? -14.540 9.469 11.963 1.00 83.56 196 ASN A C 1
ATOM 1648 O O . ASN A 1 196 ? -14.611 8.707 12.926 1.00 83.56 196 ASN A O 1
ATOM 1652 N N . THR A 1 197 ? -15.315 9.324 10.884 1.00 85.50 197 THR A N 1
ATOM 1653 C CA . THR A 1 197 ? -16.261 8.214 10.704 1.00 85.50 197 THR A CA 1
ATOM 1654 C C . THR A 1 197 ? -16.148 7.626 9.306 1.00 85.50 197 THR A C 1
ATOM 1656 O O . THR A 1 197 ? -15.923 8.351 8.348 1.00 85.50 197 THR A O 1
ATOM 1659 N N . CYS A 1 198 ? -16.312 6.316 9.172 1.00 88.50 198 CYS A N 1
ATOM 1660 C CA . CYS A 1 198 ? -16.371 5.628 7.885 1.00 88.50 198 CYS A CA 1
ATOM 1661 C C . CYS A 1 198 ? -17.091 4.287 8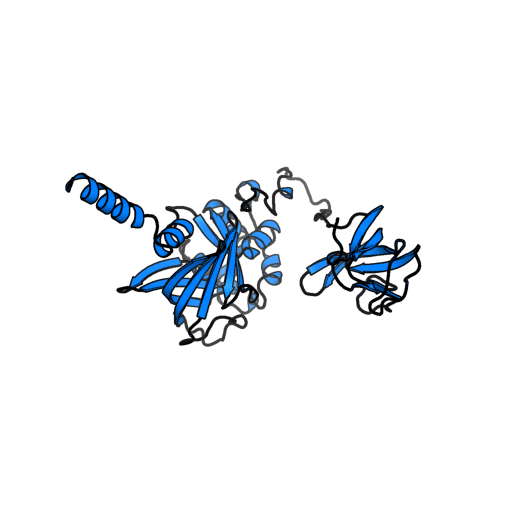.048 1.00 88.50 198 CYS A C 1
ATOM 1663 O O . CYS A 1 198 ? -17.224 3.781 9.161 1.00 88.50 198 CYS A O 1
ATOM 1665 N N . ASP A 1 199 ? -17.531 3.707 6.940 1.00 90.56 199 ASP A N 1
ATOM 1666 C CA . ASP A 1 199 ? -18.150 2.390 6.869 1.00 90.56 199 ASP A CA 1
ATOM 1667 C C . ASP A 1 199 ? -17.336 1.486 5.938 1.00 90.56 199 ASP A C 1
ATOM 1669 O O . ASP A 1 199 ? -17.450 1.547 4.712 1.00 90.56 199 ASP A O 1
ATOM 1673 N N . LEU A 1 200 ? -16.515 0.617 6.534 1.00 92.06 200 LEU A N 1
ATOM 1674 C CA . LEU A 1 200 ? -15.660 -0.311 5.791 1.00 92.06 200 LEU A CA 1
ATOM 1675 C C . LEU A 1 200 ? -16.445 -1.351 4.980 1.00 92.06 200 LEU A C 1
ATOM 1677 O O . LEU A 1 200 ? -15.881 -1.955 4.072 1.00 92.06 200 LEU A O 1
ATOM 1681 N N . SER A 1 201 ? -17.733 -1.576 5.271 1.00 91.12 201 SER A N 1
ATOM 1682 C CA . SER A 1 201 ? -18.556 -2.502 4.481 1.00 91.12 201 SER A CA 1
ATOM 1683 C C . SER A 1 201 ? -18.859 -1.969 3.078 1.00 91.12 201 SER A C 1
ATOM 1685 O O . SER A 1 201 ? -19.140 -2.752 2.170 1.00 91.12 201 SER A O 1
ATOM 1687 N N . ARG A 1 202 ? -18.750 -0.646 2.902 1.00 91.12 202 ARG A N 1
ATOM 1688 C CA . ARG A 1 202 ? -18.908 0.064 1.629 1.00 91.12 202 ARG A CA 1
ATOM 1689 C C . ARG A 1 202 ? -17.585 0.231 0.879 1.00 91.12 202 ARG A C 1
ATOM 1691 O O . ARG A 1 202 ? -17.586 0.725 -0.238 1.00 91.12 202 ARG A O 1
ATOM 1698 N N . VAL A 1 203 ? -16.466 -0.182 1.475 1.00 91.25 203 VAL A N 1
ATOM 1699 C CA . VAL A 1 203 ? -15.137 -0.064 0.871 1.00 91.25 203 VAL A CA 1
ATOM 1700 C C . VAL A 1 203 ? -14.849 -1.255 -0.037 1.00 91.25 203 VAL A C 1
ATOM 1702 O O . VAL A 1 203 ? -14.884 -2.415 0.387 1.00 91.25 203 VAL A O 1
ATOM 1705 N N . THR A 1 204 ? -14.479 -0.956 -1.279 1.00 91.62 204 THR A N 1
ATOM 1706 C CA . THR A 1 204 ? -13.923 -1.924 -2.221 1.00 91.62 204 THR A CA 1
ATOM 1707 C C . THR A 1 204 ? -12.407 -1.951 -2.054 1.00 91.62 204 THR A C 1
ATOM 1709 O O . THR A 1 204 ? -11.690 -1.069 -2.521 1.00 91.62 204 THR A O 1
ATOM 1712 N N . TRP A 1 205 ? -11.899 -2.972 -1.364 1.00 93.69 205 TRP A N 1
ATOM 1713 C CA . TRP A 1 205 ? -10.459 -3.116 -1.154 1.00 93.69 205 TRP A CA 1
ATOM 1714 C C . TRP A 1 205 ? -9.726 -3.580 -2.424 1.00 93.69 205 TRP A C 1
ATOM 1716 O O . TRP A 1 205 ? -10.212 -4.503 -3.090 1.00 93.69 205 TRP A O 1
ATOM 1726 N N . PRO A 1 206 ? -8.542 -3.010 -2.724 1.00 92.50 206 PRO A N 1
ATOM 1727 C CA . PRO A 1 206 ? -7.768 -3.350 -3.911 1.00 92.50 206 PRO A CA 1
ATOM 1728 C C . PRO A 1 206 ? -7.270 -4.795 -3.860 1.00 92.50 206 PRO A C 1
ATOM 1730 O O . PRO A 1 206 ? -7.005 -5.358 -2.790 1.00 92.50 206 PRO A O 1
ATOM 1733 N N . ARG A 1 207 ? -7.134 -5.394 -5.040 1.00 92.88 207 ARG A N 1
ATOM 1734 C CA . ARG A 1 207 ? -6.683 -6.772 -5.242 1.00 92.88 207 ARG A CA 1
ATOM 1735 C C . ARG A 1 207 ? -5.331 -6.795 -5.942 1.00 92.88 207 ARG A C 1
ATOM 1737 O O . ARG A 1 207 ? -5.111 -6.071 -6.907 1.00 92.88 207 ARG A O 1
ATOM 1744 N N . HIS A 1 208 ? -4.440 -7.677 -5.509 1.00 89.62 208 HIS A N 1
ATOM 1745 C CA . HIS A 1 208 ? -3.220 -8.002 -6.248 1.00 89.62 208 HIS A CA 1
ATOM 1746 C C . HIS A 1 208 ? -3.555 -8.762 -7.536 1.00 89.62 208 HIS A C 1
ATOM 1748 O O . HIS A 1 208 ? -4.660 -9.276 -7.716 1.00 89.62 208 HIS A O 1
ATOM 1754 N N . ALA A 1 209 ? -2.581 -8.883 -8.441 1.00 84.69 209 ALA A N 1
ATOM 1755 C CA . ALA A 1 209 ? -2.758 -9.602 -9.708 1.00 84.69 209 ALA A CA 1
ATOM 1756 C C . ALA A 1 209 ? -3.148 -11.085 -9.532 1.00 84.69 209 ALA A C 1
ATOM 1758 O O . ALA A 1 209 ? -3.757 -11.671 -10.424 1.00 84.69 209 ALA A O 1
ATOM 1759 N N . ASP A 1 210 ? -2.800 -11.689 -8.394 1.00 86.38 210 ASP A N 1
ATOM 1760 C CA . ASP A 1 210 ? -3.166 -13.061 -8.028 1.00 86.38 210 ASP A CA 1
ATOM 1761 C C . ASP A 1 210 ? -4.545 -13.171 -7.342 1.00 86.38 210 ASP A C 1
ATOM 1763 O O . ASP A 1 210 ? -4.969 -14.264 -6.969 1.00 86.38 210 ASP A O 1
ATOM 1767 N N . GLY A 1 211 ? -5.258 -12.049 -7.189 1.00 85.94 211 GLY A N 1
ATOM 1768 C CA . GLY A 1 211 ? -6.576 -11.958 -6.562 1.00 85.94 211 GLY A CA 1
ATOM 1769 C C . GLY A 1 211 ? -6.558 -11.829 -5.036 1.00 85.94 211 GLY A C 1
ATOM 1770 O O . GLY A 1 211 ? -7.624 -11.672 -4.425 1.00 85.94 211 GLY A O 1
ATOM 1771 N N . THR A 1 212 ? -5.385 -11.870 -4.399 1.00 86.25 212 THR A N 1
ATOM 1772 C CA . THR A 1 212 ? -5.269 -11.655 -2.952 1.00 86.25 212 THR A CA 1
ATOM 1773 C C . THR A 1 212 ? -5.554 -10.197 -2.585 1.00 86.25 212 THR A C 1
ATOM 1775 O O . THR A 1 212 ? -5.440 -9.295 -3.413 1.00 86.25 212 THR A O 1
ATOM 1778 N N . CYS A 1 213 ? -5.979 -9.954 -1.347 1.00 88.75 213 CYS A N 1
ATOM 1779 C CA . CYS A 1 213 ? -6.230 -8.614 -0.829 1.00 88.75 213 CYS A CA 1
ATOM 1780 C C . CYS A 1 213 ? -5.644 -8.496 0.573 1.00 88.75 213 CYS A C 1
ATOM 1782 O O . CYS A 1 213 ? -5.954 -9.308 1.450 1.00 88.75 213 CYS A O 1
ATOM 1784 N N . ASP A 1 214 ? -4.855 -7.448 0.800 1.00 87.31 214 ASP A N 1
ATOM 1785 C CA . ASP A 1 214 ? -4.198 -7.195 2.088 1.00 87.31 214 ASP A CA 1
ATOM 1786 C C . ASP A 1 214 ? -5.200 -6.928 3.229 1.00 87.31 214 ASP A C 1
ATOM 1788 O O . ASP A 1 214 ? -4.844 -6.973 4.407 1.00 87.31 214 ASP A O 1
ATOM 1792 N N . TYR A 1 215 ? -6.466 -6.678 2.879 1.00 86.69 215 TYR A N 1
ATOM 1793 C CA . TYR A 1 215 ? -7.529 -6.236 3.778 1.00 86.69 215 TYR A CA 1
ATOM 1794 C C . TYR A 1 215 ? -8.649 -7.272 3.967 1.00 86.69 215 TYR A C 1
ATOM 1796 O O . TYR A 1 215 ? -9.597 -7.012 4.704 1.00 86.69 215 TYR A O 1
ATOM 1804 N N . ASP A 1 216 ? -8.569 -8.467 3.368 1.00 78.69 216 ASP A N 1
ATOM 1805 C CA . ASP A 1 216 ? -9.644 -9.480 3.443 1.00 78.69 216 ASP A CA 1
ATOM 1806 C C . ASP A 1 216 ? -9.945 -9.983 4.867 1.00 78.69 216 ASP A C 1
ATOM 1808 O O . ASP A 1 216 ? -11.047 -10.463 5.145 1.00 78.69 216 ASP A O 1
ATOM 1812 N N . GLY A 1 217 ? -9.010 -9.816 5.806 1.00 65.56 217 GLY A N 1
ATOM 1813 C CA . GLY A 1 217 ? -9.238 -10.101 7.226 1.00 65.56 217 GLY A CA 1
ATOM 1814 C C . GLY A 1 217 ? -10.285 -9.199 7.902 1.00 65.56 217 GLY A C 1
ATOM 1815 O O . GLY A 1 217 ? -10.712 -9.509 9.014 1.00 65.56 217 GLY A O 1
ATOM 1816 N N . SER A 1 218 ? -10.715 -8.113 7.247 1.00 53.31 218 SER A N 1
ATOM 1817 C CA . SER A 1 218 ? -11.589 -7.064 7.803 1.00 53.31 218 SER A CA 1
ATOM 1818 C C . SER A 1 218 ? -13.096 -7.349 7.715 1.00 53.31 218 SER A C 1
ATOM 1820 O O . SER A 1 218 ? -13.889 -6.645 8.336 1.00 53.31 218 SER A O 1
ATOM 1822 N N . LYS A 1 219 ? -13.535 -8.416 7.028 1.00 46.69 219 LYS A N 1
ATOM 1823 C CA . LYS A 1 219 ? -14.964 -8.792 6.926 1.00 46.69 219 LYS A CA 1
ATOM 1824 C C . LYS A 1 219 ? -15.526 -9.461 8.194 1.00 46.69 219 LYS A C 1
ATOM 1826 O O . LYS A 1 219 ? -16.204 -10.486 8.110 1.00 46.69 219 LYS A O 1
ATOM 1831 N N . LYS A 1 220 ? -15.289 -8.903 9.386 1.00 40.34 220 LYS A N 1
ATOM 1832 C CA . LYS A 1 220 ? -15.985 -9.316 10.619 1.00 40.34 220 LYS A CA 1
ATOM 1833 C C . LYS A 1 220 ? -16.978 -8.249 11.088 1.00 40.34 220 LYS A C 1
ATOM 1835 O O . LYS A 1 220 ? -16.664 -7.408 11.912 1.00 40.34 220 LYS A O 1
ATOM 1840 N N . ALA A 1 221 ? -18.187 -8.397 10.541 1.00 34.78 221 ALA A N 1
ATOM 1841 C CA . ALA A 1 221 ? -19.512 -8.127 11.105 1.00 34.78 221 ALA A CA 1
ATOM 1842 C C . ALA A 1 221 ? -19.774 -6.784 11.818 1.00 34.78 221 ALA A C 1
ATOM 1844 O O . ALA A 1 221 ? -19.408 -6.572 12.970 1.00 34.78 221 ALA A O 1
ATOM 1845 N N . HIS A 1 222 ? -20.612 -5.964 11.176 1.00 34.16 222 HIS A N 1
ATOM 1846 C CA . HIS A 1 222 ? -21.490 -5.010 11.845 1.00 34.16 222 HIS A CA 1
ATOM 1847 C C . HIS A 1 222 ? -22.317 -5.689 12.950 1.00 34.16 222 HIS A C 1
ATOM 1849 O O . HIS A 1 222 ? -23.217 -6.484 12.679 1.00 34.16 222 HIS A O 1
ATOM 1855 N N . THR A 1 223 ? -22.075 -5.321 14.204 1.00 27.88 223 THR A N 1
ATOM 1856 C CA . THR A 1 223 ? -23.113 -5.265 15.242 1.00 27.88 223 THR A CA 1
ATOM 1857 C C . THR A 1 223 ? -22.717 -4.174 16.243 1.00 27.88 223 THR A C 1
ATOM 1859 O O . THR A 1 223 ? -21.596 -4.206 16.750 1.00 27.88 223 THR A O 1
ATOM 1862 N N . PRO A 1 224 ? -23.579 -3.185 16.540 1.00 40.91 224 PRO A N 1
ATOM 1863 C CA . PRO A 1 224 ? -23.223 -2.102 17.443 1.00 40.91 224 PRO A CA 1
ATOM 1864 C C . PRO A 1 224 ? -23.357 -2.582 18.889 1.00 40.91 224 PRO A C 1
ATOM 1866 O O . PRO A 1 224 ? -24.456 -2.634 19.441 1.00 40.91 224 PRO A O 1
ATOM 1869 N N . THR A 1 225 ? -22.252 -2.940 19.543 1.00 26.80 225 THR A N 1
ATOM 1870 C CA . THR A 1 225 ? -22.215 -3.003 21.013 1.00 26.80 225 THR A CA 1
ATOM 1871 C C . THR A 1 225 ? -20.802 -2.754 21.552 1.00 26.80 225 THR A C 1
ATOM 1873 O O . THR A 1 225 ? -19.903 -3.541 21.301 1.00 26.80 225 THR A O 1
ATOM 1876 N N . LYS A 1 226 ? -20.667 -1.634 22.285 1.00 29.30 226 LYS A N 1
ATOM 1877 C CA . LYS A 1 226 ? -19.776 -1.288 23.422 1.00 29.30 226 LYS A CA 1
ATOM 1878 C C . LYS A 1 226 ? -18.351 -1.911 23.487 1.00 29.30 226 LYS A C 1
ATOM 1880 O O . LYS A 1 226 ? -18.208 -3.124 23.413 1.00 29.30 226 LYS A O 1
ATOM 1885 N N . PRO A 1 227 ? -17.294 -1.109 23.755 1.00 35.03 227 PRO A N 1
ATOM 1886 C CA . PRO A 1 227 ? -15.907 -1.484 23.478 1.00 35.03 227 PRO A CA 1
ATOM 1887 C C . PRO A 1 227 ? -15.420 -2.654 24.336 1.00 35.03 227 PRO A C 1
ATOM 1889 O O . PRO A 1 227 ? -15.263 -2.534 25.551 1.00 35.03 227 PRO A O 1
ATOM 1892 N N . ALA A 1 228 ? -15.116 -3.764 23.670 1.00 28.58 228 ALA A N 1
ATOM 1893 C CA . ALA A 1 228 ? -14.254 -4.813 24.187 1.00 28.58 228 ALA A CA 1
ATOM 1894 C C . ALA A 1 228 ? -12.936 -4.765 23.405 1.00 28.58 228 ALA A C 1
ATOM 1896 O O . ALA A 1 228 ? -12.936 -4.708 22.177 1.00 28.58 228 ALA A O 1
ATOM 1897 N N . ALA A 1 229 ? -11.825 -4.721 24.141 1.00 37.66 229 ALA A N 1
ATOM 1898 C CA . ALA A 1 229 ? -10.467 -4.566 23.636 1.00 37.66 229 ALA A CA 1
ATOM 1899 C C . ALA A 1 229 ? -10.187 -5.450 22.407 1.00 37.66 229 ALA A C 1
ATOM 1901 O O . ALA A 1 229 ? -10.246 -6.679 22.476 1.00 37.66 229 ALA A O 1
ATOM 1902 N N . ILE A 1 230 ? -9.866 -4.806 21.284 1.00 34.56 230 ILE A N 1
ATOM 1903 C CA . ILE A 1 230 ? -9.561 -5.479 20.024 1.00 34.56 230 ILE A CA 1
ATOM 1904 C C . ILE A 1 230 ? -8.147 -6.050 20.122 1.00 34.56 230 ILE A C 1
ATOM 1906 O O . ILE A 1 230 ? -7.147 -5.335 20.092 1.00 34.56 230 ILE A O 1
ATOM 1910 N N . SER A 1 231 ? -8.086 -7.372 20.252 1.00 33.69 231 SER A N 1
ATOM 1911 C CA . SER A 1 231 ? -6.891 -8.171 20.017 1.00 33.69 231 SER A CA 1
ATOM 1912 C C . SER A 1 231 ? -6.545 -8.102 18.527 1.00 33.69 231 SER A C 1
ATOM 1914 O O . SER A 1 231 ? -7.186 -8.732 17.687 1.00 33.69 231 SER A O 1
ATOM 1916 N N . SER A 1 232 ? -5.536 -7.298 18.201 1.00 33.16 232 SER A N 1
ATOM 1917 C CA . SER A 1 232 ? -4.936 -7.191 16.875 1.00 33.16 232 SER A CA 1
ATOM 1918 C C . SER A 1 232 ? -4.178 -8.476 16.533 1.00 33.16 232 SER A C 1
ATOM 1920 O O . SER A 1 232 ? -2.987 -8.604 16.819 1.00 33.16 232 SER A O 1
ATOM 1922 N N . THR A 1 233 ? -4.842 -9.444 15.908 1.00 29.81 233 THR A N 1
ATOM 1923 C CA . THR A 1 233 ? -4.149 -10.565 15.256 1.00 29.81 233 THR A CA 1
ATOM 1924 C C . THR A 1 233 ? -3.871 -10.203 13.803 1.00 29.81 233 THR A C 1
ATOM 1926 O O . THR A 1 233 ? -4.509 -10.668 12.867 1.00 29.81 233 THR A O 1
ATOM 1929 N N . GLN A 1 234 ? -2.882 -9.322 13.647 1.00 39.06 234 GLN A N 1
ATOM 1930 C CA . GLN A 1 234 ? -2.110 -9.173 12.421 1.00 39.06 234 GLN A CA 1
ATOM 1931 C C . GLN A 1 234 ? -1.388 -10.510 12.199 1.00 39.06 234 GLN A C 1
ATOM 1933 O O . GLN A 1 234 ? -0.732 -11.004 13.117 1.00 39.06 234 GLN A O 1
ATOM 1938 N N . THR A 1 235 ? -1.546 -11.136 11.033 1.00 38.28 235 THR A N 1
ATOM 1939 C CA . THR A 1 235 ? -0.888 -12.407 10.703 1.00 38.28 235 THR A CA 1
ATOM 1940 C C . THR A 1 235 ? 0.622 -12.226 10.747 1.00 38.28 235 THR A C 1
ATOM 1942 O O . THR A 1 235 ? 1.245 -11.691 9.831 1.00 38.28 235 THR A O 1
ATOM 1945 N N . THR A 1 236 ? 1.226 -12.649 11.848 1.00 47.50 236 THR A N 1
ATOM 1946 C CA . THR A 1 236 ? 2.667 -12.753 11.977 1.00 47.50 236 THR A CA 1
ATOM 1947 C C . THR A 1 236 ? 3.123 -13.924 11.109 1.00 47.50 236 THR A C 1
ATOM 1949 O O . THR A 1 236 ? 2.674 -15.049 11.310 1.00 47.50 236 THR A O 1
ATOM 1952 N N . ASN A 1 237 ? 4.084 -13.713 10.202 1.00 60.41 237 ASN A N 1
ATOM 1953 C CA . ASN A 1 237 ? 4.780 -14.800 9.476 1.00 60.41 237 ASN A CA 1
ATOM 1954 C C . ASN A 1 237 ? 5.552 -15.757 10.415 1.00 60.41 237 ASN A C 1
ATOM 1956 O O . ASN A 1 237 ? 6.311 -16.610 9.974 1.00 60.41 237 ASN A O 1
ATOM 1960 N N . VAL A 1 238 ? 5.418 -15.571 11.727 1.00 63.72 238 VAL A N 1
ATOM 1961 C CA . VAL A 1 238 ? 6.075 -16.297 12.799 1.00 63.72 238 VAL A CA 1
ATOM 1962 C C . VAL A 1 238 ? 4.997 -16.769 13.772 1.00 63.72 238 VAL A C 1
ATOM 1964 O O . VAL A 1 238 ? 4.181 -15.978 14.242 1.00 63.72 238 VAL A O 1
ATOM 1967 N N . ALA A 1 239 ? 4.988 -18.064 14.068 1.00 75.25 239 ALA A N 1
ATOM 1968 C CA . ALA A 1 239 ? 4.108 -18.688 15.051 1.00 75.25 239 ALA A CA 1
ATOM 1969 C C . ALA A 1 239 ? 4.950 -19.554 15.992 1.00 75.25 239 ALA A C 1
ATOM 1971 O O . ALA A 1 239 ? 6.001 -20.065 15.593 1.00 75.25 239 ALA A O 1
ATOM 1972 N N . SER A 1 240 ? 4.508 -19.720 17.239 1.00 80.94 240 SER A N 1
ATOM 1973 C CA . SER A 1 240 ? 5.184 -20.614 18.182 1.00 80.94 240 SER A CA 1
ATOM 1974 C C . SER A 1 240 ? 5.206 -22.054 17.662 1.00 80.94 240 SER A C 1
ATOM 1976 O O . SER A 1 240 ? 4.346 -22.479 16.892 1.00 80.94 240 SER A O 1
ATOM 1978 N N . ASN A 1 241 ? 6.232 -22.805 18.060 1.00 82.56 241 ASN A N 1
ATOM 1979 C CA . ASN A 1 241 ? 6.517 -24.174 17.624 1.00 82.56 241 ASN A CA 1
ATOM 1980 C C . ASN A 1 241 ? 6.740 -24.367 16.116 1.00 82.56 241 ASN A C 1
ATOM 1982 O O . ASN A 1 241 ? 6.822 -25.506 15.657 1.00 82.56 241 ASN A O 1
ATOM 1986 N N . LYS A 1 242 ? 6.902 -23.284 15.352 1.00 86.31 242 LYS A N 1
ATOM 1987 C CA . LYS A 1 242 ? 7.197 -23.350 13.922 1.00 86.31 242 LYS A CA 1
ATOM 1988 C C . LYS A 1 242 ? 8.698 -23.345 13.662 1.00 86.31 242 LYS A C 1
ATOM 1990 O O . LYS A 1 242 ? 9.429 -22.545 14.247 1.00 86.31 242 LYS A O 1
ATOM 1995 N N . THR A 1 243 ? 9.156 -24.212 12.764 1.00 92.19 243 THR A N 1
ATOM 1996 C CA . THR A 1 243 ? 10.533 -24.172 12.259 1.00 92.19 243 THR A CA 1
ATOM 1997 C C . THR A 1 243 ? 10.609 -23.225 11.071 1.00 92.19 243 THR A C 1
ATOM 1999 O O . THR A 1 243 ? 9.859 -23.364 10.111 1.00 92.19 243 THR A O 1
ATOM 2002 N N . MET A 1 244 ? 11.532 -22.277 11.140 1.00 94.06 244 MET A N 1
ATOM 2003 C CA . MET A 1 244 ? 11.727 -21.208 10.171 1.00 94.06 244 MET A CA 1
ATOM 2004 C C . MET A 1 244 ? 13.173 -21.194 9.680 1.00 94.06 244 MET A C 1
ATOM 2006 O O . MET A 1 244 ? 14.074 -21.728 10.331 1.00 94.06 244 MET A O 1
ATOM 2010 N N . THR A 1 245 ? 13.404 -20.532 8.552 1.00 94.81 245 THR A N 1
ATOM 2011 C CA . THR A 1 245 ? 14.733 -20.314 7.985 1.00 94.81 245 THR A CA 1
ATOM 2012 C C . THR A 1 245 ? 15.114 -18.840 8.046 1.00 94.81 245 THR A C 1
ATOM 2014 O O . THR A 1 245 ? 14.323 -17.960 7.708 1.00 94.81 245 THR A O 1
ATOM 2017 N N . VAL A 1 246 ? 16.351 -18.576 8.458 1.00 93.94 246 VAL A N 1
ATOM 2018 C CA . VAL A 1 246 ? 16.971 -17.247 8.460 1.00 93.94 246 VAL A CA 1
ATOM 2019 C C . VAL A 1 246 ? 17.238 -16.790 7.016 1.00 93.94 246 VAL A C 1
ATOM 2021 O O . VAL A 1 246 ? 17.933 -17.484 6.272 1.00 93.94 246 VAL A O 1
ATOM 2024 N N . LYS A 1 247 ? 16.687 -15.638 6.604 1.00 92.25 247 LYS A N 1
ATOM 2025 C CA . LYS A 1 247 ? 16.792 -15.112 5.222 1.00 92.25 247 LYS A CA 1
ATOM 2026 C C . LYS A 1 247 ? 18.106 -14.392 4.915 1.00 92.25 247 LYS A C 1
ATOM 2028 O O . LYS A 1 247 ? 18.526 -14.355 3.764 1.00 92.25 247 LYS A O 1
ATOM 2033 N N . GLU A 1 248 ? 18.738 -13.838 5.938 1.00 91.88 248 GLU A N 1
ATOM 2034 C CA . GLU A 1 248 ? 19.995 -13.094 5.869 1.00 91.88 248 GLU A CA 1
ATOM 2035 C C . GLU A 1 248 ? 20.722 -13.182 7.214 1.00 91.88 248 GLU A C 1
ATOM 2037 O O . GLU A 1 248 ? 20.107 -13.574 8.204 1.00 91.88 248 GLU A O 1
ATOM 2042 N N . ASN A 1 249 ? 22.005 -12.820 7.283 1.00 92.25 249 ASN A N 1
ATOM 2043 C CA . ASN A 1 249 ? 22.784 -12.924 8.520 1.00 92.25 249 ASN A CA 1
ATOM 2044 C C . ASN A 1 249 ? 22.096 -12.203 9.693 1.00 92.25 249 ASN A C 1
ATOM 2046 O O . ASN A 1 249 ? 22.017 -10.976 9.731 1.00 92.25 249 ASN A O 1
ATOM 2050 N N . LEU A 1 250 ? 21.636 -12.974 10.681 1.00 95.12 250 LEU A N 1
ATOM 2051 C CA . LEU A 1 250 ? 20.720 -12.501 11.712 1.00 95.12 250 LEU A CA 1
ATOM 2052 C C . LEU A 1 250 ? 21.326 -12.643 13.106 1.00 95.12 250 LEU A C 1
ATOM 2054 O O . LEU A 1 250 ? 21.745 -13.720 13.526 1.00 95.12 250 LEU A O 1
ATOM 2058 N N . LYS A 1 251 ? 21.334 -11.546 13.864 1.00 96.31 251 LYS A N 1
ATOM 2059 C CA . LYS A 1 251 ? 21.820 -11.531 15.249 1.00 96.31 251 LYS A CA 1
ATOM 2060 C C . LYS A 1 251 ? 20.829 -12.245 16.174 1.00 96.31 251 LYS A C 1
ATOM 2062 O O . LYS A 1 251 ? 19.675 -11.834 16.273 1.00 96.31 251 LYS A O 1
ATOM 2067 N N . LEU A 1 252 ? 21.315 -13.257 16.888 1.00 97.19 252 LEU A N 1
ATOM 2068 C CA . LEU A 1 252 ? 20.653 -13.883 18.027 1.00 97.19 252 LEU A CA 1
ATOM 2069 C C . LEU A 1 252 ? 21.075 -13.142 19.301 1.00 97.19 252 LEU A C 1
ATOM 2071 O O . LEU A 1 252 ? 22.266 -12.927 19.522 1.00 97.19 252 LEU A O 1
ATOM 2075 N N . ARG A 1 253 ? 20.121 -12.721 20.126 1.00 97.56 253 ARG A N 1
ATOM 2076 C CA . ARG A 1 253 ? 20.347 -11.806 21.253 1.00 97.56 253 ARG A CA 1
ATOM 2077 C C . ARG A 1 253 ? 19.845 -12.358 22.578 1.00 97.56 253 ARG A C 1
ATOM 2079 O O . ARG A 1 253 ? 19.013 -13.260 22.607 1.00 97.56 253 ARG A O 1
ATOM 2086 N N . SER A 1 254 ? 20.332 -11.793 23.679 1.00 93.62 254 SER A N 1
ATOM 2087 C CA . SER A 1 254 ? 19.902 -12.179 25.027 1.00 93.62 254 SER A CA 1
ATOM 2088 C C . SER A 1 254 ? 18.505 -11.674 25.400 1.00 93.62 254 SER A C 1
ATOM 2090 O O . SER A 1 254 ? 17.907 -12.218 26.324 1.00 93.62 254 SER A O 1
ATOM 2092 N N . GLY A 1 255 ? 17.951 -10.689 24.682 1.00 91.88 255 GLY A N 1
ATOM 2093 C CA . GLY A 1 255 ? 16.605 -10.176 24.941 1.00 91.88 255 GLY A CA 1
ATOM 2094 C C . GLY A 1 255 ? 15.921 -9.543 23.728 1.00 91.88 255 GLY A C 1
ATOM 2095 O O . GLY A 1 255 ? 16.498 -9.398 22.651 1.00 91.88 255 GLY A O 1
ATOM 2096 N N . GLU A 1 256 ? 14.670 -9.140 23.935 1.00 92.38 256 GLU A N 1
ATOM 2097 C CA . GLU A 1 256 ? 13.728 -8.614 22.933 1.00 92.38 256 GLU A CA 1
ATOM 2098 C C . GLU A 1 256 ? 14.000 -7.150 22.533 1.00 92.38 256 GLU A C 1
ATOM 2100 O O . GLU A 1 256 ? 13.087 -6.332 22.421 1.00 92.38 256 GLU A O 1
ATOM 2105 N N . ALA A 1 257 ? 15.270 -6.778 22.374 1.00 87.75 257 ALA A N 1
ATOM 2106 C CA . ALA A 1 257 ? 15.658 -5.439 21.943 1.00 87.75 257 ALA A CA 1
ATOM 2107 C C . ALA A 1 257 ? 17.009 -5.442 21.222 1.00 87.75 257 ALA A C 1
ATOM 2109 O O . ALA A 1 257 ? 17.929 -6.187 21.571 1.00 87.75 257 ALA A O 1
ATOM 2110 N N . ALA A 1 258 ? 17.160 -4.541 20.247 1.00 84.88 258 ALA A N 1
ATOM 2111 C CA . ALA A 1 258 ? 18.375 -4.409 19.439 1.00 84.88 258 ALA A CA 1
ATOM 2112 C C . ALA A 1 258 ? 19.604 -3.937 20.243 1.00 84.88 258 ALA A C 1
ATOM 2114 O O . ALA A 1 258 ? 20.734 -4.096 19.779 1.00 84.88 258 ALA A O 1
ATOM 2115 N N . THR A 1 259 ? 19.391 -3.394 21.443 1.00 90.56 259 THR A N 1
ATOM 2116 C CA . THR A 1 259 ? 20.431 -2.942 22.377 1.00 90.56 259 THR A CA 1
ATOM 2117 C C . THR A 1 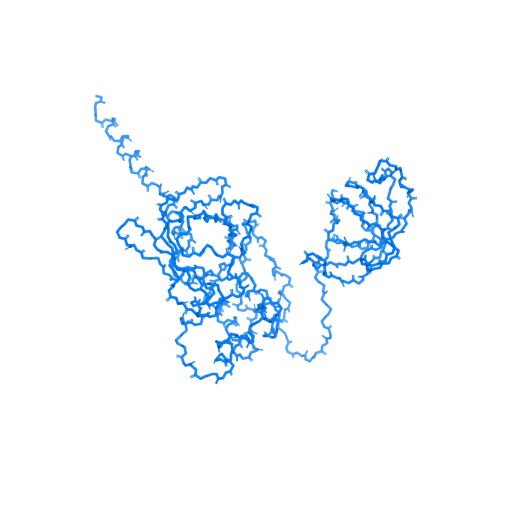259 ? 20.972 -4.054 23.279 1.00 90.56 259 THR A C 1
ATOM 2119 O O . THR A 1 259 ? 21.999 -3.863 23.921 1.00 90.56 259 THR A O 1
ATOM 2122 N N . THR A 1 260 ? 20.323 -5.223 23.330 1.00 91.81 260 THR A N 1
ATOM 2123 C CA . THR A 1 260 ? 20.775 -6.348 24.168 1.00 91.81 260 THR A CA 1
ATOM 2124 C C . THR A 1 260 ? 21.971 -7.076 23.556 1.00 91.81 260 THR A C 1
ATOM 2126 O O . THR A 1 260 ? 22.191 -7.028 22.340 1.00 91.81 260 THR A O 1
ATOM 2129 N N . SER A 1 261 ? 22.746 -7.768 24.393 1.00 94.88 261 SER A N 1
ATOM 2130 C CA . SER A 1 261 ? 23.956 -8.484 23.984 1.00 94.88 261 SER A CA 1
ATOM 2131 C C . SER A 1 261 ? 23.689 -9.481 22.856 1.00 94.88 261 SER A C 1
ATOM 2133 O O . SER A 1 261 ? 22.703 -10.221 22.873 1.00 94.88 261 SER A O 1
ATOM 2135 N N . VAL A 1 262 ? 24.590 -9.514 21.874 1.00 95.56 262 VAL A N 1
ATOM 2136 C CA . VAL A 1 262 ? 24.569 -10.502 20.789 1.00 95.56 262 VAL A CA 1
ATOM 2137 C C . VAL A 1 262 ? 25.187 -11.799 21.307 1.00 95.56 262 VAL A C 1
ATOM 2139 O O . VAL A 1 262 ? 26.332 -11.800 21.744 1.00 95.56 262 VAL A O 1
ATOM 2142 N N . LEU A 1 263 ? 24.425 -12.888 21.253 1.00 92.94 263 LEU A N 1
ATOM 2143 C CA . LEU A 1 263 ? 24.864 -14.235 21.623 1.00 92.94 263 LEU A CA 1
ATOM 2144 C C . LEU A 1 263 ? 25.575 -14.929 20.456 1.00 92.94 263 LEU A C 1
ATOM 2146 O O . LEU A 1 263 ? 26.575 -15.609 20.653 1.00 92.94 263 LEU A O 1
ATOM 2150 N N . ALA A 1 264 ? 25.050 -14.751 19.241 1.00 94.38 264 ALA A N 1
ATOM 2151 C CA . ALA A 1 264 ? 25.612 -15.280 18.001 1.00 94.38 264 ALA A CA 1
ATOM 2152 C C . ALA A 1 264 ? 25.084 -14.495 16.788 1.00 94.38 264 ALA A C 1
ATOM 2154 O O . ALA A 1 264 ? 24.084 -13.780 16.882 1.00 94.38 264 ALA A O 1
ATOM 2155 N N . VAL A 1 265 ? 25.719 -14.657 15.628 1.00 95.81 265 VAL A N 1
ATOM 2156 C CA . VAL A 1 265 ? 25.189 -14.194 14.335 1.00 95.81 265 VAL A CA 1
ATOM 2157 C C . VAL A 1 265 ? 24.890 -15.424 13.498 1.00 95.81 265 VAL A C 1
ATOM 2159 O O . VAL A 1 265 ? 25.819 -16.081 13.064 1.00 95.81 265 VAL A O 1
ATOM 2162 N N . MET A 1 266 ? 23.620 -15.755 13.292 1.00 96.50 266 MET A N 1
ATOM 2163 C CA . MET A 1 266 ? 23.193 -16.907 12.497 1.00 96.50 266 MET A CA 1
ATOM 2164 C C . MET A 1 266 ? 23.323 -16.592 11.011 1.00 96.50 266 MET A C 1
ATOM 2166 O O . MET A 1 266 ? 22.764 -15.599 10.546 1.00 96.50 266 MET A O 1
ATOM 2170 N N . SER A 1 267 ? 24.018 -17.441 10.261 1.00 95.00 267 SER A N 1
ATOM 2171 C CA . SER A 1 267 ? 24.134 -17.276 8.812 1.00 95.00 267 SER A CA 1
ATOM 2172 C C . SER A 1 267 ? 22.817 -17.554 8.083 1.00 95.00 267 SER A C 1
ATOM 2174 O O . SER A 1 267 ? 21.978 -18.333 8.555 1.00 95.00 267 SER A O 1
ATOM 2176 N N . THR A 1 268 ? 22.653 -16.953 6.902 1.00 92.94 268 THR A N 1
ATOM 2177 C CA . THR A 1 268 ? 21.552 -17.252 5.971 1.00 92.94 268 THR A CA 1
ATOM 2178 C C . THR A 1 268 ? 21.363 -18.758 5.788 1.00 92.94 268 THR A C 1
ATOM 2180 O O . THR A 1 268 ? 22.326 -19.501 5.609 1.00 92.94 268 THR A O 1
ATOM 2183 N N . GLY A 1 269 ? 20.116 -19.225 5.808 1.00 92.31 269 GLY A N 1
ATOM 2184 C CA . GLY A 1 269 ? 19.785 -20.644 5.683 1.00 92.31 269 GLY A CA 1
ATOM 2185 C C . GLY A 1 269 ? 19.773 -21.415 7.006 1.00 92.31 269 GLY A C 1
ATOM 2186 O O . GLY A 1 269 ? 19.328 -22.562 7.016 1.00 92.31 269 GLY A O 1
ATOM 2187 N N . THR A 1 270 ? 20.197 -20.806 8.121 1.00 95.75 270 THR A N 1
ATOM 2188 C CA . THR A 1 270 ? 20.079 -21.418 9.453 1.00 95.75 270 THR A CA 1
ATOM 2189 C C . THR A 1 270 ? 18.615 -21.719 9.768 1.00 95.75 270 THR A C 1
ATOM 2191 O O . THR A 1 270 ? 17.754 -20.845 9.640 1.00 95.75 270 THR A O 1
ATOM 2194 N N . LYS A 1 271 ? 18.334 -22.956 10.192 1.00 96.44 271 LYS A N 1
ATOM 2195 C CA . LYS A 1 271 ? 17.009 -23.368 10.662 1.00 96.44 271 LYS A CA 1
ATOM 2196 C C . LYS A 1 271 ? 16.872 -23.086 12.152 1.00 96.44 271 LYS A C 1
ATOM 2198 O O . LYS A 1 271 ? 17.768 -23.402 12.935 1.00 96.44 271 LYS A O 1
ATOM 2203 N N . VAL A 1 272 ? 15.736 -22.528 12.543 1.00 96.88 272 VAL A N 1
ATOM 2204 C CA . VAL A 1 272 ? 15.420 -22.213 13.936 1.00 96.88 272 VAL A CA 1
ATOM 2205 C C . VAL A 1 272 ? 13.993 -22.629 14.254 1.00 96.88 272 VAL A C 1
ATOM 2207 O O . VAL A 1 272 ? 13.109 -22.464 13.420 1.00 96.88 272 VAL A O 1
ATOM 2210 N N . LYS A 1 273 ? 13.748 -23.156 15.450 1.00 95.75 273 LYS A N 1
ATOM 2211 C CA . LYS A 1 273 ? 12.396 -23.418 15.950 1.00 95.75 273 LYS A CA 1
ATOM 2212 C C . LYS A 1 273 ? 11.963 -22.251 16.824 1.00 95.75 273 LYS A C 1
ATOM 2214 O O . LYS A 1 273 ? 12.661 -21.918 17.775 1.00 95.75 273 LYS A O 1
ATOM 2219 N N . ILE A 1 274 ? 10.825 -21.634 16.530 1.00 95.31 274 ILE A N 1
ATOM 2220 C CA . ILE A 1 274 ? 10.262 -20.591 17.389 1.00 95.31 274 ILE A CA 1
ATOM 2221 C C . ILE A 1 274 ? 9.721 -21.250 18.655 1.00 95.31 274 ILE A C 1
ATOM 2223 O O . ILE A 1 274 ? 8.869 -22.133 18.589 1.00 95.31 274 ILE A O 1
ATOM 2227 N N . LEU A 1 275 ? 10.203 -20.802 19.806 1.00 92.50 275 LEU A N 1
ATOM 2228 C CA . LEU A 1 275 ? 9.712 -21.212 21.117 1.00 92.50 275 LEU A CA 1
ATOM 2229 C C . LEU A 1 275 ? 8.584 -20.282 21.568 1.00 92.50 275 LEU A C 1
ATOM 2231 O O . LEU A 1 275 ? 7.485 -20.737 21.876 1.00 92.50 275 LEU A O 1
ATOM 2235 N N . THR A 1 276 ? 8.843 -18.973 21.517 1.00 91.75 276 THR A N 1
ATOM 2236 C CA . THR A 1 276 ? 7.976 -17.952 22.116 1.00 91.75 276 THR A CA 1
ATOM 2237 C C . THR A 1 276 ? 7.893 -16.721 21.219 1.00 91.75 276 THR A C 1
ATOM 2239 O O . THR A 1 276 ? 8.896 -16.293 20.645 1.00 91.75 276 THR A O 1
ATOM 2242 N N . LEU A 1 277 ? 6.702 -16.128 21.117 1.00 90.75 277 LEU A N 1
ATOM 2243 C CA . LEU A 1 277 ? 6.511 -14.801 20.534 1.00 90.75 277 LEU A CA 1
ATOM 2244 C C . LEU A 1 277 ? 6.678 -13.749 21.635 1.00 90.75 277 LEU A C 1
ATOM 2246 O O . LEU A 1 277 ? 6.009 -13.816 22.662 1.00 90.75 277 LEU A O 1
ATOM 2250 N N . GLY A 1 278 ? 7.575 -12.798 21.416 1.00 89.69 278 GLY A N 1
ATOM 2251 C CA . GLY A 1 278 ? 7.819 -11.664 22.301 1.00 89.69 278 GLY A CA 1
ATOM 2252 C C . GLY A 1 278 ? 7.149 -10.389 21.803 1.00 89.69 278 GLY A C 1
ATOM 2253 O O . GLY A 1 278 ? 6.252 -10.404 20.952 1.00 89.69 278 GLY A O 1
ATOM 2254 N N . LYS A 1 279 ? 7.620 -9.260 22.327 1.00 87.31 279 LYS A N 1
ATOM 2255 C CA . LYS A 1 279 ? 7.155 -7.911 22.013 1.00 87.31 279 LYS A CA 1
ATOM 2256 C C . LYS A 1 279 ? 7.233 -7.626 20.523 1.00 87.31 279 LYS A C 1
ATOM 2258 O O . LYS A 1 279 ? 8.183 -8.000 19.834 1.00 87.31 279 LYS A O 1
ATOM 2263 N N . GLN A 1 280 ? 6.239 -6.899 20.037 1.00 88.31 280 GLN A N 1
ATOM 2264 C CA . GLN A 1 280 ? 6.289 -6.306 18.714 1.00 88.31 280 GLN A CA 1
ATOM 2265 C C . GLN A 1 280 ? 7.214 -5.085 18.734 1.00 88.31 280 GLN A C 1
ATOM 2267 O O . GLN A 1 280 ? 7.214 -4.310 19.690 1.00 88.31 280 GLN A O 1
ATOM 2272 N N . ALA A 1 281 ? 8.017 -4.926 17.690 1.00 83.75 281 ALA A N 1
ATOM 2273 C CA . ALA A 1 281 ? 8.863 -3.760 17.490 1.00 83.75 281 ALA A CA 1
ATOM 2274 C C . ALA A 1 281 ? 8.856 -3.357 16.015 1.00 83.75 281 ALA A C 1
ATOM 2276 O O . ALA A 1 281 ? 8.586 -4.182 15.140 1.00 83.75 281 ALA A O 1
ATOM 2277 N N . THR A 1 282 ? 9.186 -2.094 15.757 1.00 83.62 282 THR A N 1
ATOM 2278 C CA . THR A 1 282 ? 9.451 -1.585 14.411 1.00 83.62 282 THR A CA 1
ATOM 2279 C C . THR A 1 282 ? 10.946 -1.337 14.280 1.00 83.62 282 THR A C 1
ATOM 2281 O O . THR A 1 282 ? 11.499 -0.526 15.019 1.00 83.62 282 THR A O 1
ATOM 2284 N N . ILE A 1 283 ? 11.602 -2.063 13.379 1.00 77.69 283 ILE A N 1
ATOM 2285 C CA . ILE A 1 283 ? 13.043 -1.973 13.114 1.00 77.69 283 ILE A CA 1
ATOM 2286 C C . ILE A 1 283 ? 13.207 -1.836 11.603 1.00 77.69 283 ILE A C 1
ATOM 2288 O O . ILE A 1 283 ? 12.572 -2.579 10.856 1.00 77.69 283 ILE A O 1
ATOM 2292 N N . ASP A 1 284 ? 14.006 -0.864 11.162 1.00 76.00 284 ASP A N 1
ATOM 2293 C CA . ASP A 1 284 ? 14.245 -0.572 9.740 1.00 76.00 284 ASP A CA 1
ATOM 2294 C C . ASP A 1 284 ? 12.940 -0.365 8.942 1.00 76.00 284 ASP A C 1
ATOM 2296 O O . ASP A 1 284 ? 12.794 -0.817 7.812 1.00 76.00 284 ASP A O 1
ATOM 2300 N N . GLY A 1 285 ? 11.941 0.272 9.569 1.00 75.25 285 GLY A N 1
ATOM 2301 C CA . GLY A 1 285 ? 10.622 0.518 8.970 1.00 75.25 285 GLY A CA 1
ATOM 2302 C C . GLY A 1 285 ? 9.680 -0.694 8.944 1.00 75.25 285 GLY A C 1
ATOM 2303 O O . GLY A 1 285 ? 8.521 -0.551 8.560 1.00 75.25 285 GLY A O 1
ATOM 2304 N N . PHE A 1 286 ? 10.118 -1.870 9.402 1.00 78.12 286 PHE A N 1
ATOM 2305 C CA . PHE A 1 286 ? 9.298 -3.081 9.439 1.00 78.12 286 PHE A CA 1
ATOM 2306 C C . PHE A 1 286 ? 8.810 -3.394 10.846 1.00 78.12 286 PHE A C 1
ATOM 2308 O O . PHE A 1 286 ? 9.608 -3.498 11.772 1.00 78.12 286 PHE A O 1
ATOM 2315 N N . THR A 1 287 ? 7.505 -3.618 10.998 1.00 82.75 287 THR A N 1
ATOM 2316 C CA . THR A 1 287 ? 6.903 -4.083 12.252 1.00 82.75 287 THR A CA 1
ATOM 2317 C C . THR A 1 287 ? 6.839 -5.612 12.281 1.00 82.75 287 THR A C 1
ATOM 2319 O O . THR A 1 287 ? 6.318 -6.237 11.361 1.00 82.75 287 THR A O 1
ATOM 2322 N N . SER A 1 288 ? 7.377 -6.230 13.332 1.00 88.25 288 SER A N 1
ATOM 2323 C CA . SER A 1 288 ? 7.309 -7.678 13.572 1.00 88.25 288 SER A CA 1
ATOM 2324 C C . SER A 1 288 ? 7.510 -7.979 15.057 1.00 88.25 288 SER A C 1
ATOM 2326 O O . SER A 1 288 ? 7.994 -7.143 15.817 1.00 88.25 288 SER A O 1
ATOM 2328 N N . ASN A 1 289 ? 7.167 -9.189 15.491 1.00 93.06 289 ASN A N 1
ATOM 2329 C CA . ASN A 1 289 ? 7.524 -9.666 16.823 1.00 93.06 289 ASN A CA 1
ATOM 2330 C C . ASN A 1 289 ? 9.012 -10.003 16.906 1.00 93.06 289 ASN A C 1
ATOM 2332 O O . ASN A 1 289 ? 9.596 -10.561 15.970 1.00 93.06 289 ASN A O 1
ATOM 2336 N N . TRP A 1 290 ? 9.605 -9.708 18.058 1.00 94.88 290 TRP A N 1
ATOM 2337 C CA . TRP A 1 290 ? 10.739 -10.469 18.554 1.00 94.88 290 TRP A CA 1
ATOM 2338 C C . TRP A 1 290 ? 10.291 -11.901 18.799 1.00 94.88 290 TRP A C 1
ATOM 2340 O O . TRP A 1 290 ? 9.185 -12.143 19.274 1.00 94.88 290 TRP A O 1
ATOM 2350 N N . VAL A 1 291 ? 11.141 -12.857 18.464 1.00 96.25 291 VAL A N 1
ATOM 2351 C CA . VAL A 1 291 ? 10.847 -14.272 18.661 1.00 96.25 291 VAL A CA 1
ATOM 2352 C C . VAL A 1 291 ? 12.007 -14.936 19.369 1.00 96.25 291 VAL A C 1
ATOM 2354 O O . VAL A 1 291 ? 13.168 -14.746 18.995 1.00 96.25 291 VAL A O 1
ATOM 2357 N N . GLN A 1 292 ? 11.686 -15.691 20.414 1.00 97.38 292 GLN A N 1
ATOM 2358 C CA . GLN A 1 292 ? 12.644 -16.562 21.063 1.00 97.38 292 GLN A CA 1
ATOM 2359 C C . GLN A 1 292 ? 12.723 -17.824 20.228 1.00 97.38 292 GLN A C 1
ATOM 2361 O O . GLN A 1 292 ? 11.701 -18.451 19.943 1.00 97.38 292 GLN A O 1
ATOM 2366 N N . VAL A 1 293 ? 13.928 -18.187 19.824 1.00 97.56 293 VAL A N 1
ATOM 2367 C CA . VAL A 1 293 ? 14.156 -19.313 18.934 1.00 97.56 293 VAL A CA 1
ATOM 2368 C C . VAL A 1 293 ? 15.200 -20.252 19.503 1.00 97.56 293 VAL A C 1
ATOM 2370 O O . VAL A 1 293 ? 16.094 -19.827 20.231 1.00 97.56 293 VAL A O 1
ATOM 2373 N N . GLU A 1 294 ? 15.088 -21.518 19.129 1.00 96.94 294 GLU A N 1
ATOM 2374 C CA . GLU A 1 294 ? 16.082 -22.558 19.345 1.00 96.94 294 GLU A CA 1
ATOM 2375 C C . GLU A 1 294 ? 16.770 -22.887 18.018 1.00 96.94 294 GLU A C 1
ATOM 2377 O O . GLU A 1 294 ? 16.128 -23.294 17.040 1.00 96.94 294 GLU A O 1
ATOM 2382 N N . VAL A 1 295 ? 18.089 -22.719 17.979 1.00 97.25 295 VAL A N 1
ATOM 2383 C CA . VAL A 1 295 ? 18.909 -23.021 16.804 1.00 97.25 295 VAL A CA 1
ATOM 2384 C C . VAL A 1 295 ? 18.940 -24.528 16.546 1.00 97.25 295 VAL A C 1
ATOM 2386 O O . VAL A 1 295 ? 19.225 -25.315 17.447 1.00 97.25 295 VAL A O 1
ATOM 2389 N N . GLN A 1 296 ? 18.667 -24.935 15.305 1.00 96.94 296 GLN A N 1
ATOM 2390 C CA . GLN A 1 296 ? 18.675 -26.341 14.895 1.00 96.94 296 GLN A CA 1
ATOM 2391 C C . GLN A 1 296 ? 20.071 -26.791 14.429 1.00 96.94 296 GLN A C 1
ATOM 2393 O O . GLN A 1 296 ? 20.972 -25.982 14.201 1.00 96.94 296 GLN A O 1
ATOM 2398 N N . ALA A 1 297 ? 20.261 -28.104 14.284 1.00 94.88 297 ALA A N 1
ATOM 2399 C CA . ALA A 1 297 ? 21.543 -28.689 13.897 1.00 94.88 297 ALA A CA 1
ATOM 2400 C C . ALA A 1 297 ? 22.077 -28.163 12.549 1.00 94.88 297 ALA A C 1
ATOM 2402 O O . ALA A 1 297 ? 21.320 -27.899 11.615 1.00 94.88 297 ALA A O 1
ATOM 2403 N N . GLY A 1 298 ? 23.406 -28.047 12.451 1.00 91.50 298 GLY A N 1
ATOM 2404 C CA . GLY A 1 298 ? 24.103 -27.595 11.240 1.00 91.50 298 GLY A CA 1
ATOM 2405 C C . GLY A 1 298 ? 24.230 -26.075 11.095 1.00 91.50 298 GLY A C 1
ATOM 2406 O O . GLY A 1 298 ? 24.771 -25.611 10.091 1.00 91.50 298 GLY A O 1
ATOM 2407 N N . ALA A 1 299 ? 23.767 -25.302 12.080 1.00 95.12 299 ALA A N 1
ATOM 2408 C CA . ALA A 1 299 ? 23.910 -23.853 12.099 1.00 95.12 299 ALA A CA 1
ATOM 2409 C C . ALA A 1 299 ? 25.379 -23.415 12.176 1.00 95.12 299 ALA A C 1
ATOM 2411 O O . ALA A 1 299 ? 26.195 -24.000 12.894 1.00 95.12 299 ALA A O 1
ATOM 2412 N N . LYS A 1 300 ? 25.699 -22.346 11.449 1.00 93.00 300 LYS A N 1
ATOM 2413 C CA . LYS A 1 300 ? 27.017 -21.713 11.446 1.00 93.00 300 LYS A CA 1
ATOM 2414 C C . LYS A 1 300 ? 26.871 -20.215 11.632 1.00 93.00 300 LYS A C 1
ATOM 2416 O O . LYS A 1 300 ? 25.858 -19.635 11.232 1.00 93.00 300 LYS A O 1
ATOM 2421 N N . ASP A 1 301 ? 27.889 -19.605 12.216 1.00 90.69 301 ASP A N 1
ATOM 2422 C CA . ASP A 1 301 ? 27.999 -18.162 12.269 1.00 90.69 301 ASP A CA 1
ATOM 2423 C C . ASP A 1 301 ? 28.538 -17.573 10.961 1.00 90.69 301 ASP A C 1
ATOM 2425 O O . ASP A 1 301 ? 28.791 -18.296 9.988 1.00 90.69 301 ASP A O 1
ATOM 2429 N N . ARG A 1 302 ? 28.666 -16.242 10.926 1.00 84.12 302 ARG A N 1
ATOM 2430 C CA . ARG A 1 302 ? 29.154 -15.499 9.756 1.00 84.12 302 ARG A CA 1
ATOM 2431 C C . ARG A 1 302 ? 30.552 -15.944 9.313 1.00 84.12 302 ARG A C 1
ATOM 2433 O O . ARG A 1 302 ? 30.849 -15.886 8.124 1.00 84.12 302 ARG A O 1
ATOM 2440 N N . ASP A 1 303 ? 31.384 -16.391 10.247 1.00 88.12 303 ASP A N 1
ATOM 2441 C CA . ASP A 1 303 ? 32.768 -16.789 9.988 1.00 88.12 303 ASP A CA 1
ATOM 2442 C C . ASP A 1 303 ? 32.874 -18.309 9.722 1.00 88.12 303 ASP A C 1
ATOM 2444 O O . ASP A 1 303 ? 33.963 -18.864 9.580 1.00 88.12 303 ASP A O 1
ATOM 2448 N N . GLY A 1 304 ? 31.730 -18.999 9.616 1.00 87.75 304 GLY A N 1
ATOM 2449 C CA . GLY A 1 304 ? 31.633 -20.421 9.294 1.00 87.75 304 GLY A CA 1
ATOM 2450 C C . GLY A 1 304 ? 31.807 -21.354 10.494 1.00 87.75 304 GLY A C 1
ATOM 2451 O O . GLY A 1 304 ? 31.801 -22.577 10.313 1.00 87.75 304 GLY A O 1
ATOM 2452 N N . LYS A 1 305 ? 31.929 -20.816 11.712 1.00 92.75 305 LYS A N 1
ATOM 2453 C CA . LYS A 1 305 ? 32.060 -21.601 12.943 1.00 92.75 305 LYS A CA 1
ATOM 2454 C C . LYS A 1 305 ? 30.699 -22.148 13.363 1.00 92.75 305 LYS A C 1
ATOM 2456 O O . LYS A 1 305 ? 29.675 -21.488 13.224 1.00 92.75 305 LYS A O 1
ATOM 2461 N N . ALA A 1 306 ? 30.675 -23.376 13.872 1.00 94.44 306 ALA A N 1
ATOM 2462 C CA . ALA A 1 306 ? 29.432 -24.022 14.282 1.00 94.44 306 ALA A CA 1
ATOM 2463 C C . ALA A 1 306 ? 28.761 -23.288 15.458 1.00 94.44 306 ALA A C 1
ATOM 2465 O O . ALA A 1 306 ? 29.417 -22.951 16.446 1.00 94.44 306 ALA A O 1
ATOM 2466 N N . ILE A 1 307 ? 27.442 -23.111 15.367 1.00 95.00 307 ILE A N 1
ATOM 2467 C CA . ILE A 1 307 ? 26.577 -22.718 16.483 1.00 95.00 307 ILE A CA 1
ATOM 2468 C C . ILE A 1 307 ? 25.942 -23.999 17.026 1.00 95.00 307 ILE A C 1
ATOM 2470 O O . ILE A 1 307 ? 25.390 -24.794 16.263 1.00 95.00 307 ILE A O 1
ATOM 2474 N N . ALA A 1 308 ? 26.035 -24.223 18.338 1.00 93.94 308 ALA A N 1
ATOM 2475 C CA . ALA A 1 308 ? 25.495 -25.428 18.958 1.00 93.94 308 ALA A CA 1
ATOM 2476 C C . ALA A 1 308 ? 23.972 -25.519 18.756 1.00 93.94 308 ALA A C 1
ATOM 2478 O O . ALA A 1 308 ? 23.251 -24.537 18.962 1.00 93.94 308 ALA A O 1
ATOM 2479 N N . ALA A 1 309 ? 23.484 -26.708 18.392 1.00 95.19 309 ALA A N 1
ATOM 2480 C CA . ALA A 1 309 ? 22.051 -26.983 18.372 1.00 95.19 309 ALA A CA 1
ATOM 2481 C C . ALA A 1 309 ? 21.483 -26.850 19.793 1.00 95.19 309 ALA A C 1
ATOM 2483 O O . ALA A 1 309 ? 22.160 -27.192 20.762 1.00 95.19 309 ALA A O 1
ATOM 2484 N N . GLY A 1 310 ? 20.265 -26.331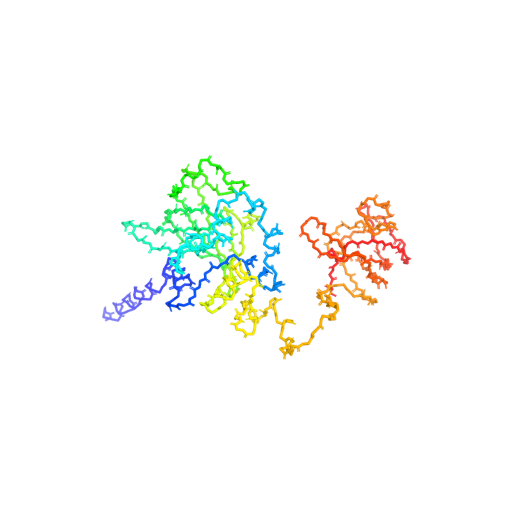 19.921 1.00 94.62 310 GLY A N 1
ATOM 2485 C CA . GLY A 1 310 ? 19.672 -26.022 21.222 1.00 94.62 310 GLY A CA 1
ATOM 2486 C C . GLY A 1 310 ? 20.044 -24.640 21.772 1.00 94.62 310 GLY A C 1
ATOM 2487 O O . GLY A 1 310 ? 19.507 -24.240 22.800 1.00 94.62 310 GLY A O 1
ATOM 2488 N N . THR A 1 311 ? 20.925 -23.875 21.108 1.00 95.62 311 THR A N 1
ATOM 2489 C CA . THR A 1 311 ? 21.203 -22.487 21.515 1.00 95.62 311 THR A CA 1
ATOM 2490 C C . THR A 1 311 ? 19.918 -21.670 21.424 1.00 95.62 311 THR A C 1
ATOM 2492 O O . THR A 1 311 ? 19.331 -21.555 20.347 1.00 95.62 311 THR A O 1
ATOM 2495 N N . THR A 1 312 ? 19.495 -21.083 22.543 1.00 97.56 312 THR A N 1
ATOM 2496 C CA . THR A 1 312 ? 18.289 -20.256 22.604 1.00 97.56 312 THR A CA 1
ATOM 2497 C C . THR A 1 312 ? 18.623 -18.774 22.648 1.00 97.56 312 THR A C 1
ATOM 2499 O O . THR A 1 312 ? 19.531 -18.362 23.370 1.00 97.56 312 THR A O 1
ATOM 2502 N N . GLY A 1 313 ? 17.840 -17.954 21.957 1.00 97.00 313 GLY A N 1
ATOM 2503 C CA . GLY A 1 313 ? 17.926 -16.502 22.072 1.00 97.00 313 GLY A CA 1
ATOM 2504 C C . GLY A 1 313 ? 16.844 -15.795 21.271 1.00 97.00 313 GLY A C 1
ATOM 2505 O O . GLY A 1 313 ? 15.980 -16.432 20.675 1.00 97.00 313 GLY A O 1
ATOM 2506 N N . TRP A 1 314 ? 16.897 -14.471 21.258 1.00 98.00 314 TRP A N 1
ATOM 2507 C CA . TRP A 1 314 ? 15.901 -13.611 20.635 1.00 98.00 314 TRP A CA 1
ATOM 2508 C C . TRP A 1 314 ? 16.386 -13.061 19.300 1.00 98.00 314 TRP A C 1
ATOM 2510 O O . TRP A 1 314 ? 17.517 -12.592 19.182 1.00 98.00 314 TRP A O 1
ATOM 2520 N N . CYS A 1 315 ? 15.526 -13.075 18.289 1.00 96.31 315 CYS A N 1
ATOM 2521 C CA . CYS A 1 315 ? 15.787 -12.418 17.011 1.00 96.31 315 CYS A CA 1
ATOM 2522 C C . CYS A 1 315 ? 14.521 -11.738 16.481 1.00 96.31 315 CYS A C 1
ATOM 2524 O O . CYS A 1 315 ? 13.415 -11.997 16.956 1.00 96.31 315 CYS A O 1
ATOM 2526 N N . PHE A 1 316 ? 14.681 -10.830 15.521 1.00 95.06 316 PHE A N 1
ATOM 2527 C CA . PHE A 1 316 ? 13.553 -10.100 14.956 1.00 95.06 316 PHE A CA 1
ATOM 2528 C C . PHE A 1 316 ? 12.875 -10.928 13.858 1.00 95.06 316 PHE A C 1
ATOM 2530 O O . PHE A 1 316 ? 13.493 -11.252 12.843 1.00 95.06 316 PHE A O 1
ATOM 2537 N N . GLY A 1 317 ? 11.601 -11.273 14.065 1.00 93.12 317 GLY A N 1
ATOM 2538 C CA . GLY A 1 317 ? 10.876 -12.267 13.266 1.00 93.12 317 GLY A CA 1
ATOM 2539 C C . GLY A 1 317 ? 10.745 -11.934 11.778 1.00 93.12 317 GLY A C 1
ATOM 2540 O O . GLY A 1 317 ? 10.628 -12.845 10.964 1.00 93.12 317 GLY A O 1
ATOM 2541 N N . ARG A 1 318 ? 10.859 -10.654 11.393 1.00 92.44 318 ARG A N 1
ATOM 2542 C CA . ARG A 1 318 ? 10.832 -10.198 9.992 1.00 92.44 318 ARG A CA 1
ATOM 2543 C C . ARG A 1 318 ? 11.874 -10.900 9.119 1.00 92.44 318 ARG A C 1
ATOM 2545 O O . ARG A 1 318 ? 11.643 -11.085 7.923 1.00 92.44 318 ARG A O 1
ATOM 2552 N N . TYR A 1 319 ? 13.003 -11.284 9.706 1.00 92.25 319 TYR A N 1
ATOM 2553 C CA . TYR A 1 319 ? 14.129 -11.911 9.013 1.00 92.25 319 TYR A CA 1
ATOM 2554 C C . TYR A 1 319 ? 14.023 -13.442 8.931 1.00 92.25 319 TYR A C 1
ATOM 2556 O O . TYR A 1 319 ? 14.934 -14.105 8.431 1.00 92.25 319 TYR A O 1
ATOM 2564 N N . LEU A 1 320 ? 12.895 -14.007 9.369 1.00 93.50 320 LEU A N 1
ATOM 2565 C CA . LEU A 1 320 ? 12.569 -15.421 9.244 1.00 93.50 320 LEU A CA 1
ATOM 2566 C C . LEU A 1 320 ? 11.566 -15.646 8.105 1.00 93.50 320 LEU A C 1
ATOM 2568 O O . LEU A 1 320 ? 10.735 -14.785 7.811 1.00 93.50 320 LEU A O 1
ATOM 2572 N N . ALA A 1 321 ? 11.653 -16.804 7.457 1.00 88.38 321 ALA A N 1
ATOM 2573 C CA . ALA A 1 321 ? 10.670 -17.266 6.483 1.00 88.38 321 ALA A CA 1
ATOM 2574 C C . ALA A 1 321 ? 10.440 -18.775 6.575 1.00 88.38 321 ALA A C 1
ATOM 2576 O O . ALA A 1 321 ? 11.322 -19.537 6.980 1.00 88.38 321 ALA A O 1
ATOM 2577 N N . GLU A 1 322 ? 9.247 -19.188 6.173 1.00 81.25 322 GLU A N 1
ATOM 2578 C CA . GLU A 1 322 ? 8.940 -20.585 5.886 1.00 81.25 322 GLU A CA 1
ATOM 2579 C C . GLU A 1 322 ? 9.649 -20.977 4.595 1.00 81.25 322 GLU A C 1
ATOM 2581 O O . GLU A 1 322 ? 9.751 -20.170 3.669 1.00 81.25 322 GLU A O 1
ATOM 2586 N N . ARG A 1 323 ? 10.204 -22.184 4.560 1.00 60.00 323 ARG A N 1
ATOM 2587 C CA . ARG A 1 323 ? 10.935 -22.688 3.405 1.00 60.00 323 ARG A CA 1
ATOM 2588 C C . ARG A 1 323 ? 10.491 -24.092 3.080 1.00 60.00 323 ARG A C 1
ATOM 2590 O O . ARG A 1 323 ? 10.296 -24.856 4.054 1.00 60.00 323 ARG A O 1
#

Sequence (323 aa):
MKKKLLYIVLICISLNTFASPKKSLYDRILEKNDSFWIPEKCLKILHTENKESIKKYFANIEALTFYHELEEKTIQWDEQDCFSTFCIIKDLYRDQDNLCVTWGKELDLLSFYMNKINYENGCFYINVVKTFNCKKNENKSPFSSWPIQEDECTIILRFAGDYLEVYLNNLTDYYDTFCKVDNETLNQYNNLIQTNTCDLSRVTWPRHADGTCDYDGSKKAHTPTKPAAISSTQTTNVASNKTMTVKENLKLRSGEAATTSVLAVMSTGTKVKILTLGKQATIDGFTSNWVQVEVQAGAKDRDGKAIAAGTTGWCFGRYLAER

Foldseek 3Di:
DPPVVVVVVVVVVVVVVPDDLVRVVCCVQCVDDFKFKFFVVLVVCLLVLFLVCVCVVDPCLVVDPVLVCLAVVVDPDDPLPVRLQTTQFNDFDDDPPWTWGFGHHRRFTKIFTFDDWDADPQKIKTWTQFIDGPDPPVPDDPLPPDDDTGDTKIWIWHDFFQKIWIAIRDPVRTDGMIGMFGPQLVVQSSCCSRPSGGDCVSGDFTATNVRDGPCPVPPDDDDDDDDDDDDPCDPALDDAQDKWWFQAFWFFFADFDPPGDTPATWGGGWIKHFHDWADWDQDPNDIHTWTKIFTAPPIAGPVRHDDDGRDIGITGSVRIHDD